Protein AF-A0A2D6MED8-F1 (afdb_monomer_lite)

pLDDT: mean 72.97, std 22.44, range [27.17, 97.0]

Structure (mmCIF, N/CA/C/O backbone):
data_AF-A0A2D6MED8-F1
#
_entry.id   AF-A0A2D6MED8-F1
#
loop_
_atom_site.group_PDB
_atom_site.id
_atom_site.type_symbol
_atom_site.label_atom_id
_atom_site.label_alt_id
_atom_site.label_comp_id
_atom_site.label_asym_id
_atom_site.label_entity_id
_atom_site.label_seq_id
_atom_site.pdbx_PDB_ins_code
_atom_site.Cartn_x
_atom_site.Cartn_y
_atom_site.Cartn_z
_atom_site.occupancy
_atom_site.B_iso_or_equiv
_atom_site.auth_seq_id
_atom_site.auth_comp_id
_atom_site.auth_asym_id
_atom_site.auth_atom_id
_atom_site.pdbx_PDB_model_num
ATOM 1 N N . MET A 1 1 ? -16.979 9.397 41.265 1.00 51.88 1 MET A N 1
ATOM 2 C CA . MET A 1 1 ? -17.093 9.249 39.796 1.00 51.88 1 MET A CA 1
ATOM 3 C C . MET A 1 1 ? -18.295 8.348 39.535 1.00 51.88 1 MET A C 1
ATOM 5 O O . MET A 1 1 ? -18.295 7.241 40.055 1.00 51.88 1 MET A O 1
ATOM 9 N N . ASN A 1 2 ? -19.362 8.832 38.886 1.00 47.00 2 ASN A N 1
ATOM 10 C CA . ASN A 1 2 ? -20.625 8.080 38.805 1.00 47.00 2 ASN A CA 1
ATOM 11 C C . ASN A 1 2 ? -20.612 7.060 37.657 1.00 47.00 2 ASN A C 1
ATOM 13 O O . ASN A 1 2 ? -20.626 7.419 36.485 1.00 47.00 2 ASN A O 1
ATOM 17 N N . ILE A 1 3 ? -20.641 5.780 38.028 1.00 54.88 3 ILE A N 1
ATOM 18 C CA . ILE A 1 3 ? -20.461 4.614 37.149 1.00 54.88 3 ILE A CA 1
ATOM 19 C C . ILE A 1 3 ? -21.665 4.317 36.230 1.00 54.88 3 ILE A C 1
ATOM 21 O O . ILE A 1 3 ? -21.571 3.477 35.342 1.00 54.88 3 ILE A O 1
ATOM 25 N N . ASN A 1 4 ? -22.760 5.078 36.313 1.00 51.88 4 ASN A N 1
ATOM 26 C CA . ASN A 1 4 ? -23.909 4.942 35.400 1.00 51.88 4 ASN A CA 1
ATOM 27 C C . ASN A 1 4 ? -23.612 5.371 33.939 1.00 51.88 4 ASN A C 1
ATOM 29 O O . ASN A 1 4 ? -24.492 5.318 33.085 1.00 51.88 4 ASN A O 1
ATOM 33 N N . GLN A 1 5 ? -22.364 5.743 33.632 1.00 59.97 5 GLN A N 1
ATOM 34 C CA . GLN A 1 5 ? -21.835 5.902 32.270 1.00 59.97 5 GLN A CA 1
ATOM 35 C C . GLN A 1 5 ? -21.451 4.562 31.590 1.00 59.97 5 GLN A C 1
ATOM 37 O O . GLN A 1 5 ? -21.102 4.562 30.414 1.00 59.97 5 GLN A O 1
ATOM 42 N N . THR A 1 6 ? -21.504 3.425 32.298 1.00 70.31 6 THR A N 1
ATOM 43 C CA . THR A 1 6 ? -20.790 2.174 31.937 1.00 70.31 6 THR A CA 1
ATOM 44 C C . THR A 1 6 ? -21.265 1.389 30.714 1.00 70.31 6 THR A C 1
ATOM 46 O O . THR A 1 6 ? -20.457 0.648 30.163 1.00 70.31 6 THR A O 1
ATOM 49 N N . LEU A 1 7 ? -22.524 1.503 30.278 1.00 75.12 7 LEU A N 1
ATOM 50 C CA . LEU A 1 7 ? -23.004 0.764 29.095 1.00 75.12 7 LEU A CA 1
ATOM 51 C C . LEU A 1 7 ? -23.925 1.599 28.207 1.00 75.12 7 LEU A C 1
ATOM 53 O O . LEU A 1 7 ? -23.628 1.782 27.033 1.00 75.12 7 LEU A O 1
ATOM 57 N N . ASN A 1 8 ? -24.987 2.185 28.767 1.00 79.75 8 ASN A N 1
ATOM 58 C CA . ASN A 1 8 ? -25.934 3.002 27.994 1.00 79.75 8 ASN A CA 1
ATOM 59 C C . ASN A 1 8 ? -25.289 4.274 27.409 1.00 79.75 8 ASN A C 1
ATOM 61 O O . ASN A 1 8 ? -25.695 4.740 26.348 1.00 79.75 8 ASN A O 1
ATOM 65 N N . GLY A 1 9 ? -24.261 4.821 28.070 1.00 83.81 9 GLY A N 1
ATOM 66 C CA . GLY A 1 9 ? -23.461 5.924 27.527 1.00 83.81 9 GLY A CA 1
ATOM 67 C C . GLY A 1 9 ? -22.591 5.489 26.343 1.00 83.81 9 GLY A C 1
ATOM 68 O O . GLY A 1 9 ? -22.511 6.200 25.346 1.00 83.81 9 GLY A O 1
ATOM 69 N N . PHE A 1 10 ? -22.000 4.294 26.420 1.00 83.75 10 PHE A N 1
ATOM 70 C CA . PHE A 1 10 ? -21.201 3.702 25.346 1.00 83.75 10 PHE A CA 1
ATOM 71 C C . PHE A 1 10 ? -22.059 3.338 24.125 1.00 83.75 10 PHE A C 1
ATOM 73 O O . PHE A 1 10 ? -21.741 3.747 23.010 1.00 83.75 10 PHE A O 1
ATOM 80 N N . THR A 1 11 ? -23.184 2.641 24.320 1.00 85.62 11 THR A N 1
ATOM 81 C CA . THR A 1 11 ? -24.110 2.302 23.226 1.00 85.62 11 THR A CA 1
ATOM 82 C C . THR A 1 11 ? -24.762 3.548 22.627 1.00 85.62 11 THR A C 1
ATOM 84 O O . THR A 1 11 ? -24.871 3.647 21.406 1.00 85.62 11 THR A O 1
ATOM 87 N N . GLY A 1 12 ? -25.115 4.537 23.458 1.00 86.88 12 GLY A N 1
ATOM 88 C CA . GLY A 1 12 ? -25.592 5.845 23.012 1.00 86.88 12 GLY A CA 1
ATOM 89 C C . GLY A 1 12 ? -24.563 6.564 22.137 1.00 86.88 12 GLY A C 1
ATOM 90 O O . GLY A 1 12 ? -24.885 6.944 21.012 1.00 86.88 12 GLY A O 1
ATOM 91 N N . TYR A 1 13 ? -23.309 6.667 22.588 1.00 88.25 13 TYR A N 1
ATOM 92 C CA . TYR A 1 13 ? -22.226 7.246 21.790 1.00 88.25 13 TYR A CA 1
ATOM 93 C C . TYR A 1 13 ? -22.049 6.517 20.452 1.00 88.25 13 TYR A C 1
ATOM 95 O O . TYR A 1 13 ? -22.146 7.161 19.408 1.00 88.25 13 TYR A O 1
ATOM 103 N N . LEU A 1 14 ? -21.898 5.188 20.459 1.00 87.75 14 LEU A N 1
ATOM 104 C CA . LEU A 1 14 ? -21.767 4.401 19.228 1.00 87.75 14 LEU A CA 1
ATOM 105 C C . LEU A 1 14 ? -22.946 4.619 18.271 1.00 87.75 14 LEU A C 1
ATOM 107 O O . LEU A 1 14 ? -22.726 4.870 17.089 1.00 87.75 14 LEU A O 1
ATOM 111 N N . SER A 1 15 ? -24.190 4.591 18.764 1.00 83.38 15 SER A N 1
ATOM 112 C CA . SER A 1 15 ? -25.371 4.844 17.926 1.00 83.38 15 SER A CA 1
ATOM 113 C C . SER A 1 15 ? -25.377 6.250 17.315 1.00 83.38 15 SER A C 1
ATOM 115 O O . SER A 1 15 ? -25.719 6.398 16.145 1.00 83.38 15 SER A O 1
ATOM 117 N N . SER A 1 16 ? -24.917 7.268 18.054 1.00 86.12 16 SER A N 1
ATOM 118 C CA . SER A 1 16 ? -24.817 8.649 17.557 1.00 86.12 16 SER A CA 1
ATOM 119 C C . SER A 1 16 ? -23.757 8.829 16.465 1.00 86.12 16 SER A C 1
ATOM 121 O O . SER A 1 16 ? -23.879 9.733 15.645 1.00 86.12 16 SER A O 1
ATOM 123 N N . GLN A 1 17 ? -22.735 7.966 16.441 1.00 82.50 17 GLN A N 1
ATOM 124 C CA . GLN A 1 17 ? -21.678 7.955 15.424 1.00 82.50 17 GLN A CA 1
ATOM 125 C C . GLN A 1 17 ? -21.985 7.007 14.247 1.00 82.50 17 GLN A C 1
ATOM 127 O O . GLN A 1 17 ? -21.143 6.830 13.371 1.00 82.50 17 GLN A O 1
ATOM 132 N N . GLY A 1 18 ? -23.177 6.395 14.202 1.00 80.00 18 GLY A N 1
ATOM 133 C CA . GLY A 1 18 ? -23.573 5.473 13.130 1.00 80.00 18 GLY A CA 1
ATOM 134 C C . GLY A 1 18 ? -23.118 4.019 13.317 1.00 80.00 18 GLY A C 1
ATOM 135 O O . GLY A 1 18 ? -23.225 3.227 12.384 1.00 80.00 18 GLY A O 1
ATOM 136 N N . GLY A 1 19 ? -22.652 3.644 14.512 1.00 85.50 19 GLY A N 1
ATOM 137 C CA . GLY A 1 19 ? -22.245 2.282 14.864 1.00 85.50 19 GLY A CA 1
ATOM 138 C C . GLY A 1 19 ? -20.730 2.054 14.841 1.00 85.50 19 GLY A C 1
ATOM 139 O O . GLY A 1 19 ? -19.938 2.987 14.944 1.00 85.50 19 GLY A O 1
ATOM 140 N N . VAL A 1 20 ? -20.324 0.784 14.755 1.00 85.00 20 VAL A N 1
ATOM 141 C CA . VAL A 1 20 ? -18.909 0.377 14.703 1.00 85.00 20 VAL A CA 1
ATOM 142 C C . VAL A 1 20 ? -18.447 0.138 13.264 1.00 85.00 20 VAL A C 1
ATOM 144 O O . VAL A 1 20 ? -19.160 -0.456 12.449 1.00 85.00 20 VAL A O 1
ATOM 147 N N . ALA A 1 21 ? -17.227 0.572 12.947 1.00 84.50 21 ALA A N 1
ATOM 148 C CA . ALA A 1 21 ? -16.581 0.245 11.680 1.00 84.50 21 ALA A CA 1
ATOM 149 C C . ALA A 1 21 ? -16.229 -1.253 11.620 1.00 84.50 21 ALA A C 1
ATOM 151 O O . ALA A 1 21 ? -15.908 -1.867 12.636 1.00 84.50 21 ALA A O 1
ATOM 152 N N . HIS A 1 22 ? -16.284 -1.836 10.422 1.00 86.94 22 HIS A N 1
ATOM 153 C CA . HIS A 1 22 ? -16.037 -3.260 10.193 1.00 86.94 22 HIS A CA 1
ATOM 154 C C . HIS A 1 22 ? -14.782 -3.454 9.333 1.00 86.94 22 HIS A C 1
ATOM 156 O O . HIS A 1 22 ? -14.652 -2.825 8.284 1.00 86.94 22 HIS A O 1
ATOM 162 N N . LEU A 1 23 ? -13.884 -4.354 9.749 1.00 89.62 23 LEU A N 1
ATOM 163 C CA . LEU A 1 23 ? -12.586 -4.582 9.091 1.00 89.62 23 LEU A CA 1
ATOM 164 C C . LEU A 1 23 ? -12.701 -5.082 7.644 1.00 89.62 23 LEU A C 1
ATOM 166 O O . LEU A 1 23 ? -11.834 -4.797 6.832 1.00 89.62 23 LEU A O 1
ATOM 170 N N . ASN A 1 24 ? -13.767 -5.808 7.304 1.00 89.69 24 ASN A N 1
ATOM 171 C CA . ASN A 1 24 ? -13.977 -6.392 5.976 1.00 89.69 24 ASN A CA 1
ATOM 172 C C . ASN A 1 24 ? -14.582 -5.419 4.945 1.00 89.69 24 ASN A C 1
ATOM 174 O O . ASN A 1 24 ? -14.890 -5.833 3.830 1.00 89.69 24 ASN A O 1
ATOM 178 N N . ARG A 1 25 ? -14.804 -4.150 5.309 1.00 88.94 25 ARG A N 1
ATOM 179 C CA . ARG A 1 25 ? -15.402 -3.127 4.436 1.00 88.94 25 ARG A CA 1
ATOM 180 C C . ARG A 1 25 ? -14.359 -2.115 3.996 1.00 88.94 25 ARG A C 1
ATOM 182 O O . ARG A 1 25 ? -14.467 -0.926 4.286 1.00 88.94 25 ARG A O 1
ATOM 189 N N . PHE A 1 26 ? -13.351 -2.604 3.292 1.00 92.56 26 PHE A N 1
AT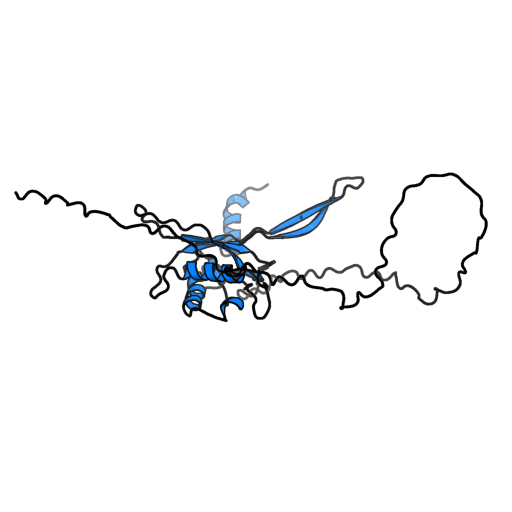OM 190 C CA . PHE A 1 26 ? -12.329 -1.782 2.664 1.00 92.56 26 PHE A CA 1
ATOM 191 C C . PHE A 1 26 ? -12.268 -2.066 1.163 1.00 92.56 26 PHE A C 1
ATOM 193 O O . PHE A 1 26 ? -12.861 -3.025 0.671 1.00 92.56 26 PHE A O 1
ATOM 200 N N . LEU A 1 27 ? -11.579 -1.194 0.438 1.00 92.44 27 LEU A N 1
ATOM 201 C CA . LEU A 1 27 ? -11.425 -1.260 -1.004 1.00 92.44 27 LEU A CA 1
ATOM 202 C C . LEU A 1 27 ? -10.103 -0.587 -1.387 1.00 92.44 27 LEU A C 1
ATOM 204 O O . LEU A 1 27 ? -9.852 0.557 -1.001 1.00 92.44 27 LEU A O 1
ATOM 208 N N . VAL A 1 28 ? -9.257 -1.323 -2.111 1.00 94.06 28 VAL A N 1
ATOM 209 C CA . VAL A 1 28 ? -7.963 -0.853 -2.626 1.00 94.06 28 VAL A CA 1
ATOM 210 C C . VAL A 1 28 ? -8.117 -0.541 -4.110 1.00 94.06 28 VAL A C 1
ATOM 212 O O . VAL A 1 28 ? -8.544 -1.391 -4.890 1.00 94.06 28 VAL A O 1
ATOM 215 N N . GLU A 1 29 ? -7.766 0.680 -4.497 1.00 93.62 29 GLU A N 1
ATOM 216 C CA . GLU A 1 29 ? -7.846 1.181 -5.867 1.00 93.62 29 GLU A CA 1
ATOM 217 C C . GLU A 1 29 ? -6.494 1.727 -6.319 1.00 93.62 29 GLU A C 1
ATOM 219 O O . GLU A 1 29 ? -5.889 2.573 -5.659 1.00 93.62 29 GLU A O 1
ATOM 224 N N . ILE A 1 30 ? -6.076 1.304 -7.508 1.00 93.56 30 ILE A N 1
ATOM 225 C CA . ILE A 1 30 ? -5.064 1.993 -8.305 1.00 93.56 30 ILE A CA 1
ATOM 226 C C . ILE A 1 30 ? -5.838 2.677 -9.452 1.00 93.56 30 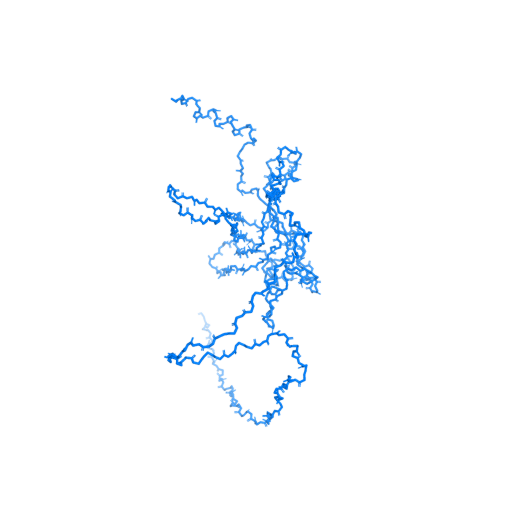ILE A C 1
ATOM 228 O O . ILE A 1 30 ? -6.615 2.009 -10.131 1.00 93.56 30 ILE A O 1
ATOM 232 N N . PRO A 1 31 ? -5.719 3.995 -9.675 1.00 87.88 31 PRO A N 1
ATOM 233 C CA . PRO A 1 31 ? -6.554 4.714 -10.638 1.00 87.88 31 PRO A CA 1
ATOM 234 C C . PRO A 1 31 ? -6.057 4.593 -12.087 1.00 87.88 31 PRO A C 1
ATOM 236 O O . PRO A 1 31 ? -6.848 4.751 -13.017 1.00 87.88 31 PRO A O 1
ATOM 239 N N . ALA A 1 32 ? -4.764 4.327 -12.296 1.00 87.50 32 ALA A N 1
ATOM 240 C CA . ALA A 1 32 ? -4.121 4.283 -13.608 1.00 87.50 32 ALA A CA 1
ATOM 241 C C . ALA A 1 32 ? -2.952 3.284 -13.638 1.00 87.50 32 ALA A C 1
ATOM 243 O O . ALA A 1 32 ? -2.442 2.881 -12.598 1.00 87.50 32 ALA A O 1
ATOM 244 N N . LEU A 1 33 ? -2.519 2.895 -14.839 1.00 89.75 33 LEU A N 1
ATOM 245 C CA . LEU A 1 33 ? -1.239 2.202 -15.018 1.00 89.75 33 LEU A CA 1
ATOM 246 C C . LEU A 1 33 ? -0.079 3.196 -14.811 1.00 89.75 33 LEU A C 1
ATOM 248 O O . LEU A 1 33 ? -0.248 4.363 -15.171 1.00 89.75 33 LEU A O 1
ATOM 252 N N . PRO A 1 34 ? 1.089 2.753 -14.311 1.00 89.75 34 PRO A N 1
ATOM 253 C CA . PRO A 1 34 ? 2.313 3.554 -14.321 1.00 89.75 34 PRO A CA 1
ATOM 254 C C . PRO A 1 34 ? 2.669 4.007 -15.737 1.00 89.75 34 PRO A C 1
ATOM 256 O O . PRO A 1 34 ? 2.553 3.216 -16.678 1.00 89.75 34 PRO A O 1
ATOM 259 N N . ASN A 1 35 ? 3.136 5.249 -15.896 1.00 88.81 35 ASN A N 1
ATOM 260 C CA . ASN A 1 35 ? 3.496 5.791 -17.210 1.00 88.81 35 ASN A CA 1
ATOM 261 C C . ASN A 1 35 ? 4.619 4.966 -17.858 1.00 88.81 35 ASN A C 1
ATOM 263 O O . ASN A 1 35 ? 4.552 4.643 -19.045 1.00 88.81 35 ASN A O 1
ATOM 267 N N . SER A 1 36 ? 5.578 4.513 -17.046 1.00 85.38 36 SER A N 1
ATOM 268 C CA . SER A 1 36 ? 6.629 3.567 -17.429 1.00 85.38 36 SER A CA 1
ATOM 269 C C . SER A 1 36 ? 6.107 2.291 -18.121 1.00 85.38 36 SER A C 1
ATOM 271 O O . SER A 1 36 ? 6.733 1.794 -19.059 1.00 85.38 36 SER A O 1
ATOM 273 N N . MET A 1 37 ? 4.937 1.781 -17.715 1.00 88.31 37 MET A N 1
ATOM 274 C CA . MET A 1 37 ? 4.300 0.580 -18.276 1.00 88.31 37 MET A CA 1
ATOM 275 C C . MET A 1 37 ? 3.437 0.867 -19.518 1.00 88.31 37 MET A C 1
ATOM 277 O O . MET A 1 37 ? 3.050 -0.063 -20.227 1.00 88.31 37 MET A O 1
ATOM 281 N N . LEU A 1 38 ? 3.135 2.134 -19.833 1.00 85.31 38 LEU A N 1
ATOM 282 C CA . LEU A 1 38 ? 2.283 2.497 -20.978 1.00 85.31 38 LEU A CA 1
ATOM 283 C C . LEU A 1 38 ? 2.950 2.276 -22.344 1.00 85.31 38 LEU A C 1
ATOM 285 O O . LEU A 1 38 ? 2.248 2.281 -23.355 1.00 85.31 38 LEU A O 1
ATOM 289 N N . LYS A 1 39 ? 4.273 2.070 -22.392 1.00 75.94 39 LYS A N 1
ATOM 290 C CA . LYS A 1 39 ? 5.021 1.842 -23.643 1.00 75.94 39 LYS A CA 1
ATOM 291 C C . LYS A 1 39 ? 4.769 0.465 -24.259 1.00 75.94 39 LYS A C 1
ATOM 293 O O . LYS A 1 39 ? 4.678 0.367 -25.476 1.00 75.94 39 LYS A O 1
ATOM 298 N N . ASN A 1 40 ? 4.620 -0.568 -23.428 1.00 70.25 40 ASN A N 1
ATOM 299 C CA . ASN A 1 40 ? 4.283 -1.938 -23.834 1.00 70.25 40 ASN A CA 1
ATOM 300 C C . ASN A 1 40 ? 3.177 -2.500 -22.915 1.00 70.25 40 ASN A C 1
ATOM 302 O O . ASN A 1 40 ? 3.441 -3.393 -22.111 1.00 70.25 40 ASN A O 1
ATOM 306 N N . PRO A 1 41 ? 1.945 -1.964 -22.969 1.00 73.69 41 PRO A N 1
ATOM 307 C CA . PRO A 1 41 ? 0.920 -2.305 -21.996 1.00 73.69 41 PRO A CA 1
ATOM 308 C C . PRO A 1 41 ? 0.248 -3.633 -22.361 1.00 73.69 41 PRO A C 1
ATOM 310 O O . PRO A 1 41 ? -0.459 -3.704 -23.370 1.00 73.69 41 PRO A O 1
ATOM 313 N N . ASP A 1 42 ? 0.376 -4.662 -21.516 1.00 79.69 42 ASP A N 1
ATOM 314 C CA . ASP A 1 42 ? -0.502 -5.835 -21.612 1.00 79.69 42 ASP A CA 1
ATOM 315 C C . ASP A 1 42 ? -1.963 -5.369 -21.407 1.00 79.69 42 ASP A C 1
ATOM 317 O O . ASP A 1 42 ? -2.286 -4.761 -20.373 1.00 79.69 42 ASP A O 1
ATOM 321 N N . PRO A 1 43 ? -2.886 -5.626 -22.359 1.00 79.81 43 PRO A N 1
ATOM 322 C CA . PRO A 1 43 ? -4.300 -5.278 -22.214 1.00 79.81 43 PRO A CA 1
ATOM 323 C C . PRO A 1 43 ? -4.946 -5.826 -20.929 1.00 79.81 43 PRO A C 1
ATOM 325 O O . PRO A 1 43 ? -5.911 -5.244 -20.424 1.00 79.81 43 PRO A O 1
ATOM 328 N N . SER A 1 44 ? -4.407 -6.919 -20.387 1.00 81.62 44 SER A N 1
ATOM 329 C CA . SER A 1 44 ? -4.853 -7.603 -19.173 1.00 81.62 44 SER A CA 1
ATOM 330 C C . SER A 1 44 ? -4.668 -6.758 -17.913 1.00 81.62 44 SER A C 1
ATOM 332 O O . SER A 1 44 ? -5.512 -6.825 -17.018 1.00 81.62 44 SER A O 1
ATOM 334 N N . TYR A 1 45 ? -3.649 -5.893 -17.843 1.00 86.81 45 TYR A N 1
ATOM 335 C CA . TYR A 1 45 ? -3.356 -5.107 -16.634 1.00 86.81 45 TYR A CA 1
ATOM 336 C C . TYR A 1 45 ? -4.446 -4.076 -16.303 1.00 86.81 45 TYR A C 1
ATOM 338 O O . TYR A 1 45 ? -4.706 -3.789 -15.135 1.00 86.81 45 TYR A O 1
ATOM 346 N N . LYS A 1 46 ? -5.208 -3.612 -17.304 1.00 86.69 46 LYS A N 1
ATOM 347 C CA . LYS A 1 46 ? -6.415 -2.793 -17.073 1.00 86.69 46 LYS A CA 1
ATOM 348 C C . LYS A 1 46 ? -7.522 -3.563 -16.344 1.00 86.69 46 LYS A C 1
ATOM 350 O O . LYS A 1 46 ? -8.324 -2.953 -15.639 1.00 86.69 46 LYS A O 1
ATOM 355 N N . ASN A 1 47 ? -7.579 -4.885 -16.510 1.00 87.81 47 ASN A N 1
ATOM 356 C CA . ASN A 1 47 ? -8.520 -5.746 -15.795 1.00 87.81 47 ASN A CA 1
ATOM 357 C C . ASN A 1 47 ? -8.000 -6.096 -14.398 1.00 87.81 47 ASN A C 1
ATOM 359 O O . ASN A 1 47 ? -8.801 -6.106 -13.472 1.00 87.81 47 ASN A O 1
ATOM 363 N N . VAL A 1 48 ? -6.685 -6.291 -14.229 1.00 89.19 48 VAL A N 1
ATOM 364 C CA . VAL A 1 48 ? -6.039 -6.469 -12.912 1.00 89.19 48 VAL A CA 1
ATOM 365 C C . VAL A 1 48 ? -6.323 -5.275 -12.005 1.00 89.19 48 VAL A C 1
ATOM 367 O O . VAL A 1 48 ? -6.870 -5.447 -10.922 1.00 89.19 48 VAL A O 1
ATOM 370 N N . ILE A 1 49 ? -6.058 -4.053 -12.478 1.00 91.31 49 ILE A N 1
ATOM 371 C CA . ILE A 1 49 ? -6.295 -2.824 -11.707 1.00 91.31 49 ILE A CA 1
ATOM 372 C C . ILE A 1 49 ? -7.766 -2.686 -11.280 1.00 91.31 49 ILE A C 1
ATOM 374 O O . ILE A 1 49 ? -8.056 -2.389 -10.124 1.00 91.31 49 ILE A O 1
ATOM 378 N N . ARG A 1 50 ? -8.715 -2.960 -12.186 1.00 89.50 50 ARG A N 1
ATOM 379 C CA . ARG A 1 50 ? -10.158 -2.952 -11.870 1.00 89.50 50 ARG A CA 1
ATOM 380 C C . ARG A 1 50 ? -10.594 -4.131 -10.998 1.00 89.50 50 ARG A C 1
ATOM 382 O O . ARG A 1 50 ? -11.626 -4.039 -10.339 1.00 89.50 50 ARG A O 1
ATOM 389 N N . GLY A 1 51 ? -9.856 -5.235 -11.035 1.00 90.44 51 GLY A N 1
ATOM 390 C CA . GLY A 1 51 ? -10.073 -6.430 -10.227 1.00 90.44 51 GLY A CA 1
ATOM 391 C C . GLY A 1 51 ? -9.507 -6.311 -8.813 1.00 90.44 51 GLY A C 1
ATOM 392 O O . GLY A 1 51 ? -10.010 -6.988 -7.922 1.00 90.44 51 GLY A O 1
ATOM 393 N N . LEU A 1 52 ? -8.535 -5.419 -8.586 1.00 90.75 52 LEU A N 1
ATOM 394 C CA . LEU A 1 52 ? -7.828 -5.268 -7.310 1.00 90.75 52 LEU A CA 1
ATOM 395 C C . LEU A 1 52 ? -8.764 -4.987 -6.127 1.00 90.75 52 LEU A C 1
ATOM 397 O O . LEU A 1 52 ? -8.571 -5.541 -5.049 1.00 90.75 52 LEU A O 1
ATOM 401 N N . GLN A 1 53 ? -9.841 -4.230 -6.353 1.00 90.69 53 GLN A N 1
ATOM 402 C CA . GLN A 1 53 ? -10.898 -3.985 -5.361 1.00 90.69 53 GLN A CA 1
ATOM 403 C C . GLN A 1 53 ? -11.609 -5.263 -4.862 1.00 90.69 53 GLN A C 1
ATOM 405 O O . GLN A 1 53 ? -12.292 -5.218 -3.843 1.00 90.69 53 GLN A O 1
ATOM 410 N N . PHE A 1 54 ? -11.479 -6.383 -5.584 1.00 91.12 54 PHE A N 1
ATOM 411 C CA . PHE A 1 54 ? -12.037 -7.695 -5.241 1.00 91.12 54 PHE A CA 1
ATOM 412 C C . PHE A 1 54 ? -10.962 -8.733 -4.884 1.00 91.12 54 PHE A C 1
ATOM 414 O O . PHE A 1 54 ? -11.259 -9.675 -4.152 1.00 91.12 54 PHE A O 1
ATOM 421 N N . THR A 1 55 ? -9.736 -8.604 -5.410 1.00 93.25 55 THR A N 1
ATOM 422 C CA . THR A 1 55 ? -8.633 -9.538 -5.123 1.00 93.25 55 THR A CA 1
ATOM 423 C C . THR A 1 55 ? -7.794 -9.132 -3.912 1.00 93.25 55 THR A C 1
ATOM 425 O O . THR A 1 55 ? -7.145 -9.996 -3.328 1.00 93.25 55 THR A O 1
ATOM 428 N N . ALA A 1 56 ? -7.819 -7.870 -3.474 1.00 94.00 56 ALA A N 1
ATOM 429 C CA . ALA A 1 56 ? -7.204 -7.455 -2.214 1.00 94.00 56 ALA A CA 1
ATOM 430 C C . ALA A 1 56 ? -7.928 -8.111 -1.019 1.00 94.00 56 ALA A C 1
ATOM 432 O O . ALA A 1 56 ? -9.081 -7.801 -0.723 1.00 94.00 56 ALA A O 1
ATOM 433 N N . ARG A 1 57 ? -7.243 -9.028 -0.326 1.00 94.62 57 ARG A N 1
ATOM 434 C CA . ARG A 1 57 ? -7.766 -9.793 0.822 1.00 94.62 57 ARG A CA 1
ATOM 435 C C . ARG A 1 57 ? -7.610 -9.044 2.143 1.00 94.62 57 ARG A C 1
ATOM 437 O O . ARG A 1 57 ? -8.486 -9.123 3.001 1.00 94.62 57 ARG A O 1
ATOM 444 N N . SER A 1 58 ? -6.503 -8.327 2.295 1.00 94.81 58 SER A N 1
ATOM 445 C CA . SER A 1 58 ? -6.175 -7.518 3.470 1.00 94.81 58 SER A CA 1
ATOM 446 C C . SER A 1 58 ? -5.260 -6.371 3.063 1.00 94.81 58 SER A C 1
ATOM 448 O O . SER A 1 58 ? -4.443 -6.521 2.158 1.00 94.81 58 SER A O 1
ATOM 450 N N . ALA A 1 59 ? -5.395 -5.228 3.729 1.00 94.88 59 ALA A N 1
ATOM 451 C CA . ALA A 1 59 ? -4.516 -4.077 3.568 1.00 94.88 59 ALA A CA 1
ATOM 452 C C . ALA A 1 59 ? -4.288 -3.434 4.938 1.00 94.88 59 ALA A C 1
ATOM 454 O O . ALA A 1 59 ? -5.248 -3.207 5.679 1.00 94.88 59 ALA A O 1
ATOM 455 N N . ASN A 1 60 ? -3.034 -3.138 5.267 1.00 93.00 60 ASN A N 1
ATOM 456 C CA . ASN A 1 60 ? -2.663 -2.507 6.528 1.00 93.00 60 ASN A CA 1
ATOM 457 C C . ASN A 1 60 ? -2.483 -1.005 6.303 1.00 93.00 60 ASN A C 1
ATOM 459 O O . ASN A 1 60 ? -1.624 -0.602 5.525 1.00 93.00 60 ASN A O 1
ATOM 463 N N . LEU A 1 61 ? -3.279 -0.162 6.971 1.00 91.06 61 LEU A N 1
ATOM 464 C CA . LEU A 1 61 ? -3.027 1.282 6.953 1.00 91.06 61 LEU A CA 1
ATOM 465 C C . LEU A 1 61 ? -1.693 1.540 7.686 1.00 91.06 61 LEU A C 1
ATOM 467 O O . LEU A 1 61 ? -1.610 1.199 8.868 1.00 91.06 61 LEU A O 1
ATOM 471 N N . PRO A 1 62 ? -0.672 2.115 7.026 1.00 93.81 62 PRO A N 1
ATOM 472 C CA . PRO A 1 62 ? 0.643 2.293 7.630 1.00 93.81 62 PRO A CA 1
ATOM 473 C C . PRO A 1 62 ? 0.611 3.295 8.781 1.00 93.81 62 PRO A C 1
ATOM 475 O O . PRO A 1 62 ? -0.192 4.238 8.785 1.00 93.81 62 PRO A O 1
ATOM 478 N N . SER A 1 63 ? 1.516 3.122 9.747 1.00 92.50 63 SER A N 1
ATOM 479 C CA . SER A 1 63 ? 1.667 4.104 10.813 1.00 92.50 63 SER A CA 1
ATOM 480 C C . SER A 1 63 ? 2.255 5.416 10.278 1.00 92.50 63 SER A C 1
ATOM 482 O O . SER A 1 63 ? 2.937 5.476 9.248 1.00 92.50 63 SER A O 1
ATOM 484 N N . LYS A 1 64 ? 1.944 6.499 10.991 1.00 91.31 64 LYS A N 1
ATOM 485 C CA . LYS A 1 64 ? 2.584 7.800 10.829 1.00 91.31 64 LYS A CA 1
ATOM 486 C C . LYS A 1 64 ? 3.118 8.220 12.188 1.00 91.31 64 LYS A C 1
ATOM 488 O O . LYS A 1 64 ? 2.339 8.394 13.127 1.00 91.31 64 LYS A O 1
ATOM 493 N N . THR A 1 65 ? 4.426 8.417 12.279 1.00 94.12 65 THR A N 1
ATOM 494 C CA . THR A 1 65 ? 5.097 8.885 13.495 1.00 94.12 65 THR A CA 1
ATOM 495 C C . THR A 1 65 ? 5.764 10.235 13.252 1.00 94.12 65 THR A C 1
ATOM 497 O O . THR A 1 65 ? 5.923 10.671 12.112 1.00 94.12 65 THR A O 1
ATOM 500 N N . ILE A 1 66 ? 6.103 10.935 14.335 1.00 94.56 66 ILE A N 1
ATOM 501 C CA . ILE A 1 66 ? 6.803 12.219 14.277 1.00 94.56 66 ILE A CA 1
ATOM 502 C C . ILE A 1 66 ? 8.092 12.078 15.073 1.00 94.56 66 ILE A C 1
ATOM 504 O O . ILE A 1 66 ? 8.060 11.824 16.279 1.00 94.56 66 ILE A O 1
ATOM 508 N N . SER A 1 67 ? 9.222 12.261 14.402 1.00 94.25 67 SER A N 1
ATOM 509 C CA . SER A 1 67 ? 10.537 12.269 15.029 1.00 94.25 67 SER A CA 1
ATOM 510 C C . SER A 1 67 ? 10.716 13.540 15.855 1.00 94.25 67 SER A C 1
ATOM 512 O O . SER A 1 67 ? 10.498 14.655 15.369 1.00 94.25 67 SER A O 1
ATOM 514 N N . THR A 1 68 ? 11.132 13.374 17.111 1.00 95.44 68 THR A N 1
ATOM 515 C CA . THR A 1 68 ? 11.376 14.472 18.055 1.00 95.44 68 THR A CA 1
ATOM 516 C C . THR A 1 68 ? 12.851 14.589 18.406 1.00 95.44 68 THR A C 1
ATOM 518 O O . THR A 1 68 ? 13.502 13.575 18.644 1.00 95.44 68 THR A O 1
ATOM 521 N N . SER A 1 69 ? 13.352 15.818 18.503 1.00 93.75 69 SER A N 1
ATOM 522 C CA . SER A 1 69 ? 14.660 16.140 19.072 1.00 93.75 69 SER A CA 1
ATOM 523 C C . SER A 1 69 ? 14.493 16.646 20.505 1.00 93.75 69 SER A C 1
ATOM 525 O O . SER A 1 69 ? 13.563 17.403 20.792 1.00 93.75 69 SER A O 1
ATOM 527 N N . GLU A 1 70 ? 15.376 16.227 21.403 1.00 92.38 70 GLU A N 1
ATOM 528 C CA . GLU A 1 70 ? 15.416 16.666 22.800 1.00 92.38 70 GLU A CA 1
ATOM 529 C C . GLU A 1 70 ? 16.352 17.870 22.944 1.00 92.38 70 GLU A C 1
ATOM 531 O O . GLU A 1 70 ? 17.491 17.854 22.476 1.00 92.38 70 GLU A O 1
ATOM 536 N N . VAL A 1 71 ? 15.867 18.938 23.582 1.00 89.81 71 VAL A N 1
ATOM 537 C CA . VAL A 1 71 ? 16.660 20.142 23.859 1.00 89.81 71 VAL A CA 1
ATOM 538 C C . VAL A 1 71 ? 16.754 20.334 25.368 1.00 89.81 71 VAL A C 1
ATOM 540 O O . VAL A 1 71 ? 15.801 20.748 26.033 1.00 89.81 71 VAL A O 1
ATOM 543 N N . GLY A 1 72 ? 17.939 20.044 25.903 1.00 84.25 72 GLY A N 1
ATOM 544 C CA . GLY A 1 72 ? 18.290 20.299 27.294 1.00 84.25 72 GLY A CA 1
ATOM 545 C C . GLY A 1 72 ? 18.595 21.778 27.535 1.00 84.25 72 GLY A C 1
ATOM 546 O O . GLY A 1 72 ? 19.679 22.258 27.208 1.00 84.25 72 GLY A O 1
ATOM 547 N N . ALA A 1 73 ? 17.651 22.489 28.147 1.00 80.75 73 ALA A N 1
ATOM 548 C CA . ALA A 1 73 ? 17.882 23.780 28.792 1.00 80.75 73 ALA A CA 1
ATOM 549 C C . ALA A 1 73 ? 17.886 23.609 30.324 1.00 80.75 73 ALA A C 1
ATOM 551 O O . ALA A 1 73 ? 17.623 22.523 30.839 1.00 80.75 73 ALA A O 1
ATOM 552 N N . ALA A 1 74 ? 18.158 24.677 31.077 1.00 84.19 74 ALA A N 1
ATOM 553 C CA . ALA A 1 74 ? 18.024 24.648 32.534 1.00 84.19 74 ALA A CA 1
ATOM 554 C C . ALA A 1 74 ? 16.543 24.478 32.939 1.00 84.19 74 ALA A C 1
ATOM 556 O O . ALA A 1 74 ? 15.778 25.442 32.939 1.00 84.19 74 ALA A O 1
ATOM 557 N N . GLY A 1 75 ? 16.142 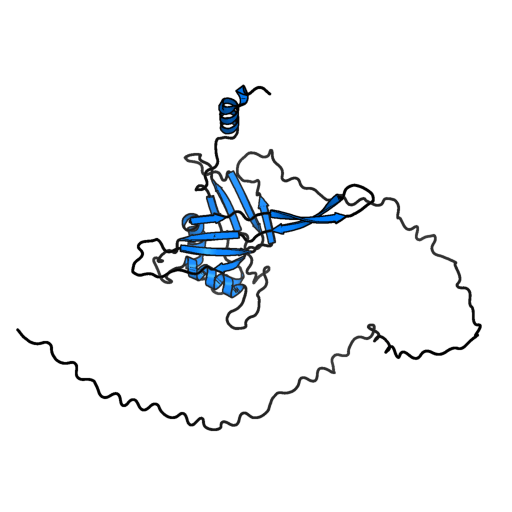23.249 33.269 1.00 84.62 75 GLY A N 1
ATOM 558 C CA . GLY A 1 75 ? 14.766 22.885 33.609 1.00 84.62 75 GLY A CA 1
ATOM 559 C C . GLY A 1 75 ? 14.419 21.464 33.147 1.00 84.62 75 GLY A C 1
ATOM 560 O O . GLY A 1 75 ? 15.323 20.681 32.856 1.00 84.62 75 GLY A O 1
ATOM 561 N N . PRO A 1 76 ? 13.123 21.111 33.085 1.00 87.88 76 PRO A N 1
ATOM 562 C CA . PRO A 1 76 ? 12.670 19.875 32.455 1.00 87.88 76 PRO A CA 1
ATOM 563 C C . PRO A 1 76 ? 12.996 19.858 30.957 1.00 87.88 76 PRO A C 1
ATOM 565 O O . PRO A 1 76 ? 12.846 20.867 30.268 1.00 87.88 76 PRO A O 1
ATOM 568 N N . GLU A 1 77 ? 13.401 18.693 30.465 1.00 90.19 77 GLU A N 1
ATOM 569 C CA . GLU A 1 77 ? 13.710 18.445 29.058 1.00 90.19 77 GLU A CA 1
ATOM 570 C C . GLU A 1 77 ? 12.488 18.662 28.153 1.00 90.19 77 GLU A C 1
ATOM 572 O O . GLU A 1 77 ? 11.376 18.229 28.468 1.00 90.19 77 GLU A O 1
ATOM 577 N N . GLN A 1 78 ? 12.690 19.342 27.019 1.00 92.31 78 GLN A N 1
ATOM 578 C CA . GLN A 1 78 ? 11.633 19.634 26.050 1.00 92.31 78 GLN A CA 1
ATOM 579 C C . GLN A 1 78 ? 11.880 18.882 24.742 1.00 92.31 78 GLN A C 1
ATOM 581 O O . GLN A 1 78 ? 12.992 18.884 24.212 1.00 92.31 78 GLN A O 1
ATOM 586 N N . LYS A 1 79 ? 10.823 18.252 24.213 1.00 93.94 79 LYS A N 1
ATOM 587 C CA . LYS A 1 79 ? 10.852 17.514 22.945 1.00 93.94 79 LYS A CA 1
ATOM 588 C C . LYS A 1 79 ? 10.230 18.351 21.833 1.00 93.94 79 LYS A C 1
ATOM 590 O O . LYS A 1 79 ? 9.063 18.727 21.926 1.00 93.94 79 LYS A O 1
ATOM 595 N N . TYR A 1 80 ? 10.991 18.598 20.773 1.00 93.00 80 TYR A N 1
ATOM 596 C CA . TYR A 1 80 ? 10.562 19.363 19.606 1.00 93.00 80 TYR A CA 1
ATOM 597 C C . TYR A 1 80 ? 10.414 18.444 18.384 1.00 93.00 80 TYR A C 1
ATOM 599 O O . TYR A 1 80 ? 11.380 17.769 18.023 1.00 93.00 80 TYR A O 1
ATOM 607 N N . PRO A 1 81 ? 9.240 18.385 17.730 1.00 94.44 81 PRO A N 1
ATOM 608 C CA . PRO A 1 81 ? 9.060 17.615 16.501 1.00 94.44 81 PRO A CA 1
ATOM 609 C C . PRO A 1 81 ? 9.823 18.257 15.334 1.00 94.44 81 PRO A C 1
ATOM 611 O O . PRO A 1 81 ? 9.843 19.482 15.220 1.00 94.44 81 PRO A O 1
ATOM 614 N N . TYR A 1 82 ? 10.423 17.444 14.456 1.00 93.62 82 TYR A N 1
ATOM 615 C CA . TYR A 1 82 ? 11.183 17.947 13.300 1.00 93.62 82 TYR A CA 1
ATOM 616 C C . TYR A 1 82 ? 10.892 17.250 11.960 1.00 93.62 82 TYR A C 1
ATOM 618 O O . TYR A 1 82 ? 11.165 17.838 10.915 1.00 93.62 82 TYR A O 1
ATOM 626 N N . MET A 1 83 ? 10.360 16.023 11.955 1.00 93.31 83 MET A N 1
ATOM 627 C CA . MET A 1 83 ? 10.111 15.259 10.725 1.00 93.31 83 MET A CA 1
ATOM 628 C C . MET A 1 83 ? 8.966 14.261 10.908 1.00 93.31 83 MET A C 1
ATOM 630 O O . MET A 1 83 ? 8.895 13.588 11.933 1.00 93.31 83 MET A O 1
ATOM 634 N N . ASP A 1 84 ? 8.109 14.141 9.894 1.00 93.31 84 ASP A N 1
ATOM 635 C CA . ASP A 1 84 ? 7.140 13.049 9.771 1.00 93.31 84 ASP A CA 1
ATOM 636 C C . ASP A 1 84 ? 7.831 11.807 9.187 1.00 93.31 84 ASP A C 1
ATOM 638 O O . ASP A 1 84 ? 8.537 11.914 8.184 1.00 93.31 84 ASP A O 1
ATOM 642 N N . VAL A 1 85 ? 7.582 10.633 9.766 1.00 93.62 85 VAL A N 1
ATOM 643 C CA . VAL A 1 85 ? 8.027 9.336 9.236 1.00 93.62 85 VAL A CA 1
ATOM 644 C C . VAL A 1 85 ? 6.800 8.500 8.877 1.00 93.62 85 VAL A C 1
ATOM 646 O O . VAL A 1 85 ? 5.857 8.380 9.665 1.00 93.62 85 VAL A O 1
ATOM 649 N N . TYR A 1 86 ? 6.824 7.939 7.671 1.00 94.44 86 TYR A N 1
ATOM 650 C CA . TYR A 1 86 ? 5.777 7.100 7.096 1.00 94.44 86 TYR A CA 1
ATOM 651 C C . TYR A 1 86 ? 6.288 5.660 6.988 1.00 94.44 86 TYR A C 1
ATOM 653 O O . TYR A 1 86 ? 7.408 5.444 6.531 1.00 94.44 86 TYR A O 1
ATOM 661 N N . GLU A 1 87 ? 5.485 4.686 7.412 1.00 95.00 87 GLU A N 1
ATOM 662 C CA . GLU A 1 87 ? 5.767 3.259 7.189 1.00 95.00 87 GLU A CA 1
ATOM 663 C C . GLU A 1 87 ? 5.240 2.795 5.824 1.00 95.00 87 GLU A C 1
ATOM 665 O O . GLU A 1 87 ? 4.285 3.367 5.297 1.00 95.00 87 GLU A O 1
ATOM 670 N N . ASP A 1 88 ? 5.819 1.737 5.256 1.00 95.88 88 ASP A N 1
ATOM 671 C CA . ASP A 1 88 ? 5.346 1.177 3.987 1.00 95.88 88 ASP A CA 1
ATOM 672 C C . ASP A 1 88 ? 3.944 0.545 4.116 1.00 95.88 88 ASP A C 1
ATOM 674 O O . ASP A 1 88 ? 3.555 -0.006 5.148 1.00 95.88 88 ASP A O 1
ATOM 678 N N . LEU A 1 89 ? 3.169 0.612 3.034 1.00 95.56 89 LEU A N 1
ATOM 679 C CA . LEU A 1 89 ? 1.826 0.040 2.937 1.00 95.56 89 LEU A CA 1
ATOM 680 C C . LEU A 1 89 ? 1.928 -1.423 2.493 1.00 95.56 89 LEU A C 1
ATOM 682 O O . LEU A 1 89 ? 2.415 -1.684 1.394 1.00 95.56 89 LEU A O 1
ATOM 686 N N . THR A 1 90 ? 1.401 -2.373 3.272 1.00 96.19 90 THR A N 1
ATOM 687 C CA . THR A 1 90 ? 1.296 -3.774 2.823 1.00 96.19 90 THR A CA 1
ATOM 688 C C . THR A 1 90 ? -0.127 -4.178 2.447 1.00 96.19 90 THR A C 1
ATOM 690 O O . THR A 1 90 ? -1.105 -3.829 3.119 1.00 96.19 90 THR A O 1
ATOM 693 N N . VAL A 1 91 ? -0.247 -4.908 1.333 1.00 96.19 91 VAL A N 1
ATOM 694 C CA . VAL A 1 91 ? -1.511 -5.424 0.791 1.00 96.19 91 VAL A CA 1
ATOM 695 C C . VAL A 1 91 ? -1.344 -6.896 0.428 1.00 96.19 91 VAL A C 1
ATOM 697 O O . VAL A 1 91 ? -0.491 -7.257 -0.379 1.00 96.19 91 VAL A O 1
ATOM 700 N N . THR A 1 92 ? -2.191 -7.757 0.985 1.00 96.12 92 THR A N 1
ATOM 701 C CA . THR A 1 92 ? -2.269 -9.178 0.624 1.00 96.12 92 THR A CA 1
ATOM 702 C C . THR A 1 92 ? -3.292 -9.368 -0.488 1.00 96.12 92 THR A C 1
ATOM 704 O O . THR A 1 92 ? -4.439 -8.931 -0.366 1.00 96.12 92 THR A O 1
ATOM 707 N N . ILE A 1 93 ? -2.903 -10.048 -1.562 1.00 95.75 93 ILE A N 1
ATOM 708 C CA . ILE A 1 93 ? -3.688 -10.188 -2.790 1.00 95.75 93 ILE A CA 1
ATOM 709 C C . ILE A 1 93 ? -3.942 -11.673 -3.070 1.00 95.75 93 ILE A C 1
ATOM 711 O O . ILE A 1 93 ? -3.045 -12.511 -2.968 1.00 95.75 93 ILE A O 1
ATOM 715 N N . LEU A 1 94 ? -5.187 -12.003 -3.418 1.00 94.69 94 LEU A N 1
ATOM 716 C CA . LEU A 1 94 ? -5.585 -13.302 -3.954 1.00 94.69 94 LEU A CA 1
ATOM 717 C C . LEU A 1 94 ? -5.046 -13.443 -5.382 1.00 94.69 94 LEU A C 1
ATOM 719 O O . LEU A 1 94 ? -5.390 -12.642 -6.252 1.00 94.69 94 LEU A O 1
ATOM 723 N N . ALA A 1 95 ? -4.252 -14.478 -5.643 1.00 92.31 95 ALA A N 1
ATOM 724 C CA . ALA A 1 95 ? -3.794 -14.774 -6.994 1.00 92.31 95 ALA A CA 1
ATOM 725 C C . ALA A 1 95 ? -4.922 -15.449 -7.790 1.00 92.31 95 ALA A C 1
ATOM 727 O O . ALA A 1 95 ? -5.434 -16.498 -7.385 1.00 92.31 95 ALA A O 1
ATOM 728 N N . THR A 1 96 ? -5.324 -14.883 -8.933 1.00 90.88 96 THR A N 1
ATOM 729 C CA . THR A 1 96 ? -6.320 -15.524 -9.801 1.00 90.88 96 THR A CA 1
ATOM 730 C C . THR A 1 96 ? -5.636 -16.348 -10.887 1.00 90.88 96 THR A C 1
ATOM 732 O O . THR A 1 96 ? -4.527 -16.063 -11.329 1.00 90.88 96 THR A O 1
ATOM 735 N N . LYS A 1 97 ? -6.298 -17.405 -11.372 1.00 87.06 97 LYS A N 1
ATOM 736 C CA . LYS A 1 97 ? -5.714 -18.278 -12.410 1.00 87.06 97 LYS A CA 1
ATOM 737 C C . LYS A 1 97 ? -5.547 -17.583 -13.775 1.00 87.06 97 LYS A C 1
ATOM 739 O O . LYS A 1 97 ? -4.833 -18.102 -14.633 1.00 87.06 97 LYS A O 1
ATOM 744 N N . GLY A 1 98 ? -6.202 -16.434 -13.977 1.00 78.50 98 GLY A N 1
ATOM 745 C CA . GLY A 1 98 ? -6.434 -15.839 -15.293 1.00 78.50 98 GLY A CA 1
ATOM 746 C C . GLY A 1 98 ? -7.407 -16.677 -16.138 1.00 78.50 98 GLY A C 1
ATOM 747 O O . GLY A 1 98 ? -7.418 -17.905 -16.073 1.00 78.50 98 GLY A O 1
ATOM 748 N N . LYS A 1 99 ? -8.264 -16.023 -16.935 1.00 72.56 99 LYS A N 1
ATOM 749 C CA . LYS A 1 99 ? -9.127 -16.723 -17.914 1.00 72.56 99 LYS A CA 1
ATOM 750 C C . LYS A 1 99 ? -8.441 -16.904 -19.273 1.00 72.56 99 LYS A C 1
ATOM 752 O O . LYS A 1 99 ? -8.701 -17.881 -19.967 1.00 72.56 99 LYS A O 1
ATOM 757 N N . ASN A 1 100 ? -7.576 -15.958 -19.622 1.00 68.75 100 ASN A N 1
ATOM 758 C CA . ASN A 1 100 ? -6.765 -15.938 -20.832 1.00 68.75 100 ASN A CA 1
ATOM 759 C C . ASN A 1 100 ? -5.288 -15.918 -20.415 1.00 68.75 100 ASN A C 1
ATOM 761 O O . ASN A 1 100 ? -4.990 -15.624 -19.259 1.00 68.75 100 ASN A O 1
ATOM 765 N N . PHE A 1 101 ? -4.377 -16.182 -21.351 1.00 57.41 101 PHE A N 1
ATOM 766 C CA . PHE A 1 101 ? -2.958 -15.895 -21.136 1.00 57.41 101 PHE A CA 1
ATOM 767 C C . PHE A 1 101 ? -2.753 -14.367 -21.000 1.00 57.41 101 PHE A C 1
ATOM 769 O O . PHE A 1 101 ? -3.376 -13.638 -21.779 1.00 57.41 101 PHE A O 1
ATOM 776 N N . PRO A 1 102 ? -1.912 -13.882 -20.066 1.00 65.44 102 PRO A N 1
ATOM 777 C CA . PRO A 1 102 ? -1.064 -14.659 -19.158 1.00 65.44 102 PRO A CA 1
ATOM 778 C C . PRO A 1 102 ? -1.776 -15.166 -17.885 1.00 65.44 102 PRO A C 1
ATOM 780 O O . PRO A 1 102 ? -2.732 -14.574 -17.384 1.00 65.44 102 PRO A O 1
ATOM 783 N N . HIS A 1 103 ? -1.284 -16.287 -17.349 1.00 81.44 103 HIS A N 1
ATOM 784 C CA . HIS A 1 103 ? -1.728 -16.845 -16.065 1.00 81.44 103 HIS A CA 1
ATOM 785 C C . HIS A 1 103 ? -1.150 -16.052 -14.885 1.00 81.44 103 HIS A C 1
ATOM 787 O O . HIS A 1 103 ? -0.051 -15.521 -14.998 1.00 81.44 103 HIS A O 1
ATOM 793 N N . LEU A 1 104 ? -1.859 -16.024 -13.747 1.00 88.56 104 LEU A N 1
ATOM 794 C CA . LEU A 1 104 ? -1.495 -15.231 -12.557 1.00 88.56 104 LEU A CA 1
ATOM 795 C C . LEU A 1 104 ? -1.313 -13.728 -12.879 1.00 88.56 104 LEU A C 1
ATOM 797 O O . LEU A 1 104 ? -0.269 -13.146 -12.570 1.00 88.56 104 LEU A O 1
ATOM 801 N N . PRO A 1 105 ? -2.311 -13.076 -13.510 1.00 91.00 105 PRO A N 1
ATOM 802 C CA . PRO A 1 105 ? -2.151 -11.729 -14.049 1.00 91.00 105 PRO A CA 1
ATOM 803 C C . PRO A 1 105 ? -1.923 -10.671 -12.960 1.00 91.00 105 PRO A C 1
ATOM 805 O O . PRO A 1 105 ? -1.258 -9.675 -13.227 1.00 91.00 105 PRO A O 1
ATOM 808 N N . GLU A 1 106 ? -2.415 -10.879 -11.729 1.00 92.38 106 GLU A N 1
ATOM 809 C CA . GLU A 1 106 ? -2.109 -9.992 -10.600 1.00 92.38 106 GLU A CA 1
ATOM 810 C C . GLU A 1 106 ? -0.618 -10.025 -10.258 1.00 92.38 106 GLU A C 1
ATOM 812 O O . GLU A 1 106 ? -0.026 -8.979 -10.020 1.00 92.38 106 GLU A O 1
ATOM 817 N N . ARG A 1 107 ? -0.000 -11.214 -10.254 1.00 92.75 107 ARG A N 1
ATOM 818 C CA . ARG A 1 107 ? 1.411 -11.395 -9.897 1.00 92.75 107 ARG A CA 1
ATOM 819 C C . ARG A 1 107 ? 2.327 -10.729 -10.923 1.00 92.75 107 ARG A C 1
ATOM 821 O O . ARG A 1 107 ? 3.171 -9.921 -10.546 1.00 92.75 107 ARG A O 1
ATOM 828 N N . LEU A 1 108 ? 2.104 -11.030 -12.203 1.00 92.06 108 LEU A N 1
ATOM 829 C CA . LEU A 1 108 ? 2.895 -10.494 -13.315 1.00 92.06 108 LEU A CA 1
ATOM 830 C C . LEU A 1 108 ? 2.794 -8.970 -13.417 1.00 92.06 108 LEU A C 1
ATOM 832 O O . LEU A 1 108 ? 3.797 -8.311 -13.661 1.00 92.06 108 LEU A O 1
ATOM 836 N N . PHE A 1 109 ? 1.617 -8.397 -13.145 1.00 93.12 109 PHE A N 1
ATOM 837 C CA . PHE A 1 109 ? 1.446 -6.945 -13.103 1.00 93.12 109 PHE A CA 1
ATOM 838 C C . PHE A 1 109 ? 2.407 -6.263 -12.111 1.00 93.12 109 PHE A C 1
ATOM 840 O O . PHE A 1 109 ? 3.019 -5.253 -12.458 1.00 93.12 109 PHE A O 1
ATOM 847 N N . PHE A 1 110 ? 2.570 -6.805 -10.898 1.00 94.62 110 PHE A N 1
ATOM 848 C CA . PHE A 1 110 ? 3.496 -6.228 -9.916 1.00 94.62 110 PHE A CA 1
ATOM 849 C C . PHE A 1 110 ? 4.964 -6.525 -10.238 1.00 94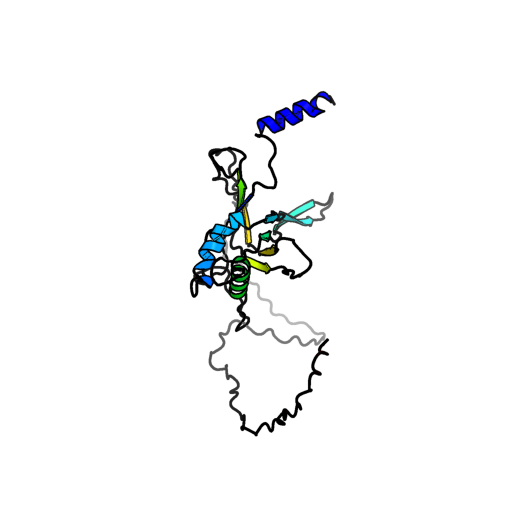.62 110 PHE A C 1
ATOM 851 O O . PHE A 1 110 ? 5.808 -5.665 -9.991 1.00 94.62 110 PHE A O 1
ATOM 858 N N . GLU A 1 111 ? 5.281 -7.693 -10.807 1.00 92.94 111 GLU A N 1
ATOM 859 C CA . GLU A 1 111 ? 6.645 -8.021 -11.251 1.00 92.94 111 GLU A CA 1
ATOM 860 C C . GLU A 1 111 ? 7.108 -7.085 -12.377 1.00 92.94 111 GLU A C 1
ATOM 862 O O . GLU A 1 111 ? 8.191 -6.500 -12.285 1.00 92.94 111 GLU A O 1
ATOM 867 N N . ASP A 1 112 ? 6.255 -6.843 -13.377 1.00 92.44 112 ASP A N 1
ATOM 868 C CA . ASP A 1 112 ? 6.521 -5.865 -14.431 1.00 92.44 112 ASP A CA 1
ATOM 869 C C . ASP A 1 112 ? 6.622 -4.444 -13.858 1.00 92.44 112 ASP A C 1
ATOM 871 O O . ASP A 1 112 ? 7.533 -3.706 -14.235 1.00 92.44 112 ASP A O 1
ATOM 875 N N . TRP A 1 113 ? 5.757 -4.053 -12.912 1.00 93.00 113 TRP A N 1
ATOM 876 C CA . TRP A 1 113 ? 5.830 -2.729 -12.279 1.00 93.00 113 TRP A CA 1
ATOM 877 C C . TRP A 1 113 ? 7.161 -2.530 -11.536 1.00 93.00 113 TRP A C 1
ATOM 879 O O . TRP A 1 113 ? 7.836 -1.529 -11.792 1.00 93.00 113 TRP A O 1
ATOM 889 N N . ILE A 1 114 ? 7.611 -3.494 -10.717 1.00 93.38 114 ILE A N 1
ATOM 890 C CA . ILE A 1 114 ? 8.947 -3.451 -10.088 1.00 93.38 114 ILE A CA 1
ATOM 891 C C . ILE A 1 114 ? 10.052 -3.357 -11.146 1.00 93.38 114 ILE A C 1
ATOM 893 O O . ILE A 1 114 ? 10.980 -2.565 -10.979 1.00 93.38 114 ILE A O 1
ATOM 897 N N . SER A 1 115 ? 9.933 -4.077 -12.267 1.00 91.69 115 SER A N 1
ATOM 898 C CA . SER A 1 115 ? 10.913 -3.993 -13.360 1.00 91.69 115 SER A CA 1
ATOM 899 C C . SER A 1 115 ? 10.999 -2.603 -14.013 1.00 91.69 115 SER A C 1
ATOM 901 O O . SER A 1 115 ? 11.992 -2.296 -14.671 1.00 91.69 115 SER A O 1
ATOM 903 N N . THR A 1 116 ? 9.998 -1.733 -13.817 1.00 90.56 116 THR A N 1
ATOM 904 C CA . THR A 1 116 ? 10.080 -0.318 -14.223 1.00 90.56 116 THR A CA 1
ATOM 905 C C . THR A 1 116 ? 10.717 0.597 -13.176 1.00 90.56 116 THR A C 1
ATOM 907 O O . THR A 1 116 ? 11.214 1.665 -13.533 1.00 90.56 116 THR A O 1
ATOM 910 N N . VAL A 1 117 ? 10.737 0.185 -11.904 1.00 92.00 117 VAL A N 1
ATOM 911 C CA . VAL A 1 117 ? 11.464 0.881 -10.830 1.00 92.00 117 VAL A CA 1
ATOM 912 C C . VAL A 1 117 ? 12.961 0.612 -10.974 1.00 92.00 117 VAL A C 1
ATOM 914 O O . VAL A 1 117 ? 13.755 1.551 -10.981 1.00 92.00 117 VAL A O 1
ATOM 917 N N . VAL A 1 118 ? 13.340 -0.659 -11.149 1.00 91.62 118 VAL A N 1
ATOM 918 C CA . VAL A 1 118 ? 14.717 -1.094 -11.420 1.00 91.62 118 VAL A CA 1
ATOM 919 C C . VAL A 1 118 ? 14.715 -2.005 -12.642 1.00 91.62 118 VAL A C 1
ATOM 921 O O . VAL A 1 118 ? 14.210 -3.125 -12.603 1.00 91.62 118 VAL A O 1
ATOM 924 N N . SER A 1 119 ? 15.298 -1.528 -13.738 1.00 87.06 119 SER A N 1
ATOM 925 C CA . SER A 1 119 ? 15.279 -2.238 -15.018 1.00 87.06 119 SER A CA 1
ATOM 926 C C . SER A 1 119 ? 16.162 -3.488 -14.993 1.00 87.06 119 SER A C 1
ATOM 928 O O . SER A 1 119 ? 17.387 -3.410 -14.880 1.00 87.06 119 SER A O 1
ATOM 930 N N . ASN A 1 120 ? 15.539 -4.654 -15.190 1.00 83.25 120 ASN A N 1
ATOM 931 C CA . ASN A 1 120 ? 16.198 -5.967 -15.180 1.00 83.25 120 ASN A CA 1
ATOM 932 C C . ASN A 1 120 ? 17.367 -6.097 -16.180 1.00 83.25 120 ASN A C 1
ATOM 934 O O . ASN A 1 120 ? 18.267 -6.905 -15.967 1.00 83.25 120 ASN A O 1
ATOM 938 N N . GLY A 1 121 ? 17.357 -5.337 -17.283 1.00 84.88 121 GLY A N 1
ATOM 939 C CA . GLY A 1 121 ? 18.348 -5.471 -18.359 1.00 84.88 121 GLY A CA 1
ATOM 940 C C . GLY A 1 121 ? 19.626 -4.646 -18.177 1.00 84.88 121 GLY A C 1
ATOM 941 O O . GLY A 1 121 ? 20.689 -5.062 -18.627 1.00 84.88 121 GLY A O 1
ATOM 942 N N . ASN A 1 122 ? 19.534 -3.474 -17.543 1.00 88.12 122 ASN A N 1
ATOM 943 C CA . ASN A 1 122 ? 20.656 -2.535 -17.382 1.00 88.12 122 ASN A CA 1
ATOM 944 C C . ASN A 1 122 ? 20.887 -2.089 -15.927 1.00 88.12 122 ASN A C 1
ATOM 946 O O . ASN A 1 122 ? 21.793 -1.297 -15.683 1.00 88.12 122 ASN A O 1
ATOM 950 N N . MET A 1 123 ? 20.080 -2.585 -14.980 1.00 89.75 123 MET A N 1
ATOM 951 C CA . MET A 1 123 ? 20.114 -2.261 -13.547 1.00 89.75 123 MET A CA 1
ATOM 952 C C . MET A 1 123 ? 19.994 -0.759 -13.237 1.00 89.75 123 MET A C 1
ATOM 954 O O . MET A 1 123 ? 20.352 -0.316 -12.146 1.00 89.75 123 MET A O 1
ATOM 958 N N . LEU A 1 124 ? 19.478 0.037 -14.182 1.00 90.12 124 LEU A N 1
ATOM 959 C CA . LEU A 1 124 ? 19.216 1.454 -13.961 1.00 90.12 124 LEU A CA 1
ATOM 960 C C . LEU A 1 124 ? 17.888 1.640 -13.226 1.00 90.12 124 LEU A C 1
ATOM 962 O O . LEU A 1 124 ? 16.908 0.939 -13.489 1.00 90.12 124 LEU A O 1
ATOM 966 N N . ILE A 1 125 ? 17.876 2.616 -12.322 1.00 92.19 125 ILE A N 1
ATOM 967 C CA . ILE A 1 125 ? 16.692 3.029 -11.572 1.00 92.19 125 ILE A CA 1
ATOM 968 C C . ILE A 1 125 ? 15.912 4.033 -12.429 1.00 92.19 125 ILE A C 1
ATOM 970 O O . ILE A 1 125 ? 16.503 4.956 -12.996 1.00 92.19 125 ILE A O 1
ATOM 974 N N . GLY A 1 126 ? 14.600 3.836 -12.550 1.00 86.94 126 GLY A N 1
ATOM 975 C CA . GLY A 1 126 ? 13.706 4.758 -13.251 1.00 86.94 126 GLY A CA 1
ATOM 976 C C . GLY A 1 126 ? 13.496 6.075 -12.494 1.00 86.94 126 GLY A C 1
ATOM 977 O O . GLY A 1 126 ? 13.934 6.244 -11.356 1.00 86.94 126 GLY A O 1
ATOM 978 N N . PHE A 1 127 ? 12.764 7.008 -13.100 1.00 91.31 127 PHE A N 1
ATOM 979 C CA . PHE A 1 127 ? 12.260 8.183 -12.384 1.00 91.31 127 PHE A CA 1
ATOM 980 C C . PHE A 1 127 ? 10.884 7.874 -11.780 1.00 91.31 127 PHE A C 1
ATOM 982 O O . PHE A 1 127 ? 10.063 7.198 -12.399 1.00 91.31 127 PHE A O 1
ATOM 989 N N . SER A 1 128 ? 10.616 8.371 -10.571 1.00 89.50 128 SER A N 1
ATOM 990 C CA . SER A 1 128 ? 9.324 8.172 -9.898 1.00 89.50 128 SER A CA 1
ATOM 991 C C . SER A 1 128 ? 8.190 9.010 -10.498 1.00 89.50 128 SER A C 1
ATOM 993 O O . SER A 1 128 ? 7.024 8.684 -10.296 1.00 89.50 128 SER A O 1
ATOM 995 N N . ASP A 1 129 ? 8.519 10.064 -11.247 1.00 88.62 129 ASP A N 1
ATOM 996 C CA . ASP A 1 129 ? 7.593 11.071 -11.774 1.00 88.62 129 ASP A CA 1
ATOM 997 C C . ASP A 1 129 ? 7.974 11.454 -13.222 1.00 88.62 129 ASP A C 1
ATOM 999 O O . ASP A 1 129 ? 9.090 11.180 -13.672 1.00 88.62 129 ASP A O 1
ATOM 1003 N N . GLY A 1 130 ? 7.055 12.099 -13.946 1.00 86.25 130 GLY A N 1
ATOM 1004 C CA . GLY A 1 130 ? 7.211 12.511 -15.347 1.00 86.25 130 GLY A CA 1
ATOM 1005 C C . GLY A 1 130 ? 6.645 11.531 -16.387 1.00 86.25 130 GLY A C 1
ATOM 1006 O O . GLY A 1 130 ? 5.897 10.601 -16.068 1.00 86.25 130 GLY A O 1
ATOM 1007 N N . ASP A 1 131 ? 7.004 11.752 -17.656 1.00 83.81 131 ASP A N 1
ATOM 1008 C CA . ASP A 1 131 ? 6.461 11.021 -18.819 1.00 83.81 131 ASP A CA 1
ATOM 1009 C C . ASP A 1 131 ? 6.756 9.510 -18.788 1.00 83.81 131 ASP A C 1
ATOM 1011 O O . ASP A 1 131 ? 5.978 8.720 -19.314 1.00 83.81 131 ASP A O 1
ATOM 1015 N N . ASP A 1 132 ? 7.843 9.116 -18.119 1.00 84.69 132 ASP A N 1
ATOM 1016 C CA . ASP A 1 132 ? 8.265 7.726 -17.898 1.00 84.69 132 ASP A CA 1
ATOM 1017 C C . ASP A 1 132 ? 8.159 7.308 -16.417 1.00 84.69 132 ASP A C 1
ATOM 1019 O O . ASP A 1 132 ? 8.769 6.325 -15.997 1.00 84.69 132 ASP A O 1
ATOM 1023 N N . GLY A 1 133 ? 7.398 8.059 -15.613 1.00 90.06 133 GLY A N 1
ATOM 1024 C CA . GLY A 1 133 ? 7.273 7.857 -14.170 1.00 90.06 133 GLY A CA 1
ATOM 1025 C C . GLY A 1 133 ? 6.690 6.492 -13.784 1.00 90.06 133 GLY A C 1
ATOM 1026 O O . GLY A 1 133 ? 5.646 6.083 -14.305 1.00 90.06 133 GLY A O 1
ATOM 1027 N N . TYR A 1 134 ? 7.331 5.799 -12.837 1.00 92.94 134 TYR A N 1
ATOM 1028 C CA . TYR A 1 134 ? 6.794 4.559 -12.253 1.00 92.94 134 TYR A CA 1
ATOM 1029 C C . TYR A 1 134 ? 5.820 4.792 -11.084 1.00 92.94 134 TYR A C 1
ATOM 1031 O O . TYR A 1 134 ? 5.109 3.864 -10.693 1.00 92.94 134 TYR A O 1
ATOM 1039 N N . GLY A 1 135 ? 5.801 5.988 -10.487 1.00 93.81 135 GLY A N 1
ATOM 1040 C CA . GLY A 1 135 ? 4.989 6.300 -9.313 1.00 93.81 135 GLY A CA 1
ATOM 1041 C C . GLY A 1 135 ? 3.529 6.568 -9.675 1.00 93.81 135 GLY A C 1
ATOM 1042 O O . GLY A 1 135 ? 3.229 7.389 -10.539 1.00 93.81 135 GLY A O 1
ATOM 1043 N N . VAL A 1 136 ? 2.602 5.909 -8.980 1.00 94.06 136 VAL A N 1
ATOM 1044 C CA . VAL A 1 136 ? 1.152 6.038 -9.201 1.00 94.06 136 VAL A CA 1
ATOM 1045 C C . VAL A 1 136 ? 0.459 6.328 -7.871 1.00 94.06 136 VAL A C 1
ATOM 1047 O O . VAL A 1 136 ? 0.805 5.707 -6.867 1.00 94.06 136 VAL A O 1
ATOM 1050 N N . PRO A 1 137 ? -0.518 7.248 -7.795 1.00 93.31 137 PRO A N 1
ATOM 1051 C CA . PRO A 1 137 ? -1.265 7.442 -6.559 1.00 93.31 137 PRO A CA 1
ATOM 1052 C C . PRO A 1 137 ? -2.133 6.215 -6.242 1.00 93.31 137 PRO A C 1
ATOM 1054 O O . PRO A 1 137 ? -2.871 5.759 -7.108 1.00 93.31 137 PRO A O 1
ATOM 1057 N N . LEU A 1 138 ? -2.100 5.705 -5.012 1.00 94.25 138 LEU A N 1
ATOM 1058 C CA . LEU A 1 138 ? -2.949 4.590 -4.563 1.00 94.25 138 LEU A CA 1
ATOM 1059 C C . LEU A 1 138 ? -4.055 5.107 -3.637 1.00 94.25 138 LEU A C 1
ATOM 1061 O O . LEU A 1 138 ? -3.888 6.099 -2.929 1.00 94.25 138 LEU A O 1
ATOM 1065 N N . THR A 1 139 ? -5.216 4.456 -3.656 1.00 93.94 139 THR A N 1
ATOM 1066 C CA . THR A 1 139 ? -6.360 4.771 -2.794 1.00 93.94 139 THR A CA 1
ATOM 1067 C C . THR A 1 139 ? -6.738 3.574 -1.921 1.00 93.94 139 THR A C 1
ATOM 1069 O O . THR A 1 139 ? -6.991 2.486 -2.428 1.00 93.94 139 THR A O 1
ATOM 1072 N N . LEU A 1 140 ? -6.858 3.800 -0.610 1.00 93.88 140 LEU A N 1
ATOM 1073 C CA . LEU A 1 140 ? -7.480 2.878 0.344 1.00 93.88 140 LEU A CA 1
ATOM 1074 C C . LEU A 1 140 ? -8.760 3.523 0.888 1.00 93.88 140 LEU A C 1
ATOM 1076 O O . LEU A 1 140 ? -8.711 4.550 1.564 1.00 93.88 140 LEU A O 1
ATOM 1080 N N . SER A 1 141 ? -9.913 2.930 0.591 1.00 91.94 141 SER A N 1
ATOM 1081 C CA . SER A 1 141 ? -11.224 3.422 1.028 1.00 91.94 141 SER A CA 1
ATOM 1082 C C . SER A 1 141 ? -11.862 2.483 2.046 1.00 91.94 141 SER A C 1
ATOM 1084 O O . SER A 1 141 ? -11.874 1.276 1.835 1.00 91.94 141 SER A O 1
ATOM 1086 N N . VAL A 1 142 ? -12.470 3.031 3.099 1.00 89.88 142 VAL A N 1
ATOM 1087 C CA . VAL A 1 142 ? -13.399 2.306 3.983 1.00 89.88 142 VAL A CA 1
ATOM 1088 C C . VAL A 1 142 ? -14.825 2.535 3.482 1.00 89.88 142 VAL A C 1
ATOM 1090 O O . VAL A 1 142 ? -15.201 3.670 3.184 1.00 89.88 142 VAL A O 1
ATOM 1093 N N . LEU A 1 143 ? -15.625 1.476 3.382 1.00 87.44 143 LEU A N 1
ATOM 1094 C CA . LEU A 1 143 ? -16.988 1.498 2.848 1.00 87.44 143 LEU A CA 1
ATOM 1095 C C . LEU A 1 143 ? -18.043 1.509 3.965 1.00 87.44 143 LEU A C 1
ATOM 1097 O O . LEU A 1 143 ? -17.861 0.926 5.034 1.00 87.44 143 LEU A O 1
ATOM 1101 N N . SER A 1 144 ? -19.167 2.173 3.701 1.00 84.38 144 SER A N 1
ATOM 1102 C CA . SER A 1 144 ? -20.319 2.245 4.609 1.00 84.38 144 SER A CA 1
ATOM 1103 C C . SER A 1 144 ? -21.163 0.962 4.632 1.00 84.38 144 SER A C 1
ATOM 1105 O O . SER A 1 144 ? -21.116 0.138 3.722 1.00 84.38 144 SER A O 1
ATOM 1107 N N . ASP A 1 145 ? -21.979 0.814 5.681 1.00 77.94 145 ASP A N 1
ATOM 1108 C CA . ASP A 1 145 ? -22.982 -0.261 5.824 1.00 77.94 145 ASP A CA 1
ATOM 1109 C C . ASP A 1 145 ? -24.266 -0.003 5.005 1.00 77.94 145 ASP A C 1
ATOM 1111 O O . ASP A 1 145 ? -25.212 -0.791 5.025 1.00 77.94 145 ASP A O 1
ATOM 1115 N N . GLN A 1 146 ? -24.375 1.141 4.321 1.00 71.81 146 GLN A N 1
ATOM 1116 C CA . GLN A 1 146 ? -25.664 1.579 3.798 1.00 71.81 146 GLN A CA 1
ATOM 1117 C C . GLN A 1 146 ? -26.076 0.775 2.558 1.00 71.81 146 GLN A C 1
ATOM 1119 O O . GLN A 1 146 ? -25.658 1.026 1.425 1.00 71.81 146 GLN A O 1
ATOM 1124 N N . ARG A 1 147 ? -26.961 -0.201 2.780 1.00 62.81 147 ARG A N 1
ATOM 1125 C CA . ARG A 1 147 ? -27.523 -1.061 1.735 1.00 62.81 147 ARG A CA 1
ATOM 1126 C C . ARG A 1 147 ? -28.137 -0.222 0.607 1.00 62.81 147 ARG A C 1
ATOM 1128 O O . ARG A 1 147 ? -29.120 0.482 0.814 1.00 62.81 147 ARG A O 1
ATOM 1135 N N . GLY A 1 148 ? -27.578 -0.354 -0.596 1.00 62.88 148 GLY A N 1
ATOM 1136 C CA . GLY A 1 148 ? -28.059 0.314 -1.812 1.00 62.88 148 GLY A CA 1
ATOM 1137 C C . GLY A 1 148 ? -27.339 1.616 -2.180 1.00 62.88 148 GLY A C 1
ATOM 1138 O O . GLY A 1 148 ? -27.537 2.090 -3.293 1.00 62.88 148 GLY A O 1
ATOM 1139 N N . SER A 1 149 ? -26.474 2.161 -1.318 1.00 62.81 149 SER A N 1
ATOM 1140 C CA . SER A 1 149 ? -25.603 3.293 -1.661 1.00 62.81 149 SER A CA 1
ATOM 1141 C C . SER A 1 149 ? -24.224 3.105 -1.016 1.00 62.81 149 SER A C 1
ATOM 1143 O O . SER A 1 149 ? -24.053 3.448 0.155 1.00 62.81 149 SER A O 1
ATOM 1145 N N . PRO A 1 150 ? -23.238 2.527 -1.732 1.00 63.50 150 PRO A N 1
ATOM 1146 C CA . PRO A 1 150 ? -21.897 2.300 -1.201 1.00 63.50 150 PRO A CA 1
ATOM 1147 C C . PRO A 1 150 ? -21.117 3.621 -1.115 1.00 63.50 150 PRO A C 1
ATOM 1149 O O . PRO A 1 150 ? -20.241 3.914 -1.928 1.00 63.50 150 PRO A O 1
ATOM 1152 N N . ALA A 1 151 ? -21.433 4.436 -0.110 1.00 74.19 151 ALA A N 1
ATOM 1153 C CA . ALA A 1 151 ? -20.641 5.609 0.220 1.00 74.19 151 ALA A CA 1
ATOM 1154 C C . ALA A 1 151 ? -19.289 5.171 0.808 1.00 74.19 151 ALA A C 1
ATOM 1156 O O . ALA A 1 151 ? -19.242 4.321 1.706 1.00 74.19 151 ALA A O 1
ATOM 1157 N N . ARG A 1 152 ? -18.197 5.778 0.330 1.00 80.69 152 ARG A N 1
ATOM 1158 C CA . 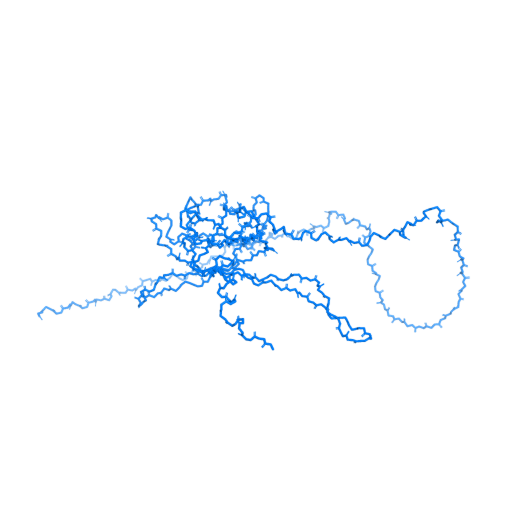ARG A 1 152 ? -16.896 5.756 1.016 1.00 80.69 152 ARG A CA 1
ATOM 1159 C C . ARG A 1 152 ? -17.045 6.577 2.309 1.00 80.69 152 ARG A C 1
ATOM 1161 O O . ARG A 1 152 ? -17.514 7.707 2.244 1.00 80.69 152 ARG A O 1
ATOM 1168 N N . LEU A 1 153 ? -16.683 6.020 3.465 1.00 81.50 153 LEU A N 1
ATOM 1169 C CA . LEU A 1 153 ? -16.698 6.715 4.767 1.00 81.50 153 LEU A CA 1
ATOM 1170 C C . LEU A 1 153 ? -15.432 7.552 4.976 1.00 81.50 153 LEU A C 1
ATOM 1172 O O . LEU A 1 153 ? -15.464 8.673 5.484 1.00 81.50 153 LEU A O 1
ATOM 1176 N N . VAL A 1 154 ? -14.297 6.962 4.609 1.00 86.12 154 VAL A N 1
ATOM 1177 C CA . VAL A 1 154 ? -12.966 7.557 4.683 1.00 86.12 154 VAL A CA 1
ATOM 1178 C C . VAL A 1 154 ? -12.191 7.065 3.473 1.00 86.12 154 VAL A C 1
ATOM 1180 O O . VAL A 1 154 ? -12.243 5.879 3.151 1.00 86.12 154 VAL A O 1
ATOM 1183 N N . GLN A 1 155 ? -11.471 7.969 2.820 1.00 89.75 155 GLN A N 1
ATOM 1184 C CA . GLN A 1 155 ? -10.552 7.649 1.740 1.00 89.75 155 GLN A CA 1
ATOM 1185 C C . GLN A 1 155 ? -9.160 8.158 2.115 1.00 89.75 155 GLN A C 1
ATOM 1187 O O . GLN A 1 155 ? -8.991 9.341 2.411 1.00 89.75 155 GLN A O 1
ATOM 1192 N N . TYR A 1 156 ? -8.176 7.268 2.102 1.00 92.50 156 TYR A N 1
ATOM 1193 C CA . TYR A 1 156 ? -6.759 7.585 2.220 1.00 92.50 156 TYR A CA 1
ATOM 1194 C C . TYR A 1 156 ? -6.144 7.539 0.827 1.00 92.50 156 TYR A C 1
ATOM 1196 O O . TYR A 1 156 ? -6.330 6.562 0.100 1.00 92.50 156 TYR A O 1
ATOM 1204 N N . GLN A 1 157 ? -5.449 8.606 0.451 1.00 93.25 157 GLN A N 1
ATOM 1205 C CA . GLN A 1 157 ? -4.759 8.725 -0.824 1.00 93.25 157 GLN A CA 1
ATOM 1206 C C . GLN A 1 157 ? -3.256 8.800 -0.563 1.00 93.25 157 GLN A C 1
ATOM 1208 O O . GLN A 1 157 ? -2.806 9.647 0.209 1.00 93.25 157 GLN A O 1
ATOM 1213 N N . PHE A 1 158 ? -2.513 7.894 -1.189 1.00 94.56 158 PHE A N 1
ATOM 1214 C CA . PHE A 1 158 ? -1.060 7.778 -1.133 1.00 94.56 158 PHE A CA 1
ATOM 1215 C C . PHE A 1 158 ? -0.485 8.405 -2.401 1.00 94.56 158 PHE A C 1
ATOM 1217 O O . PHE A 1 158 ? -0.867 8.002 -3.500 1.00 94.56 158 PHE A O 1
ATOM 1224 N N . ASP A 1 159 ? 0.404 9.387 -2.271 1.00 92.88 159 ASP A N 1
ATOM 1225 C CA . ASP A 1 159 ? 1.036 10.041 -3.420 1.00 92.88 159 ASP A CA 1
ATOM 1226 C C . ASP A 1 159 ? 2.264 9.253 -3.896 1.00 92.88 159 ASP A C 1
ATOM 1228 O O . ASP A 1 159 ? 3.084 8.822 -3.083 1.00 92.88 159 ASP A O 1
ATOM 1232 N N . ARG A 1 160 ? 2.393 9.108 -5.226 1.00 92.75 160 ARG A N 1
ATOM 1233 C CA . ARG A 1 160 ? 3.525 8.460 -5.923 1.00 92.75 160 ARG A CA 1
ATOM 1234 C C . ARG A 1 160 ? 3.935 7.116 -5.307 1.00 92.75 160 ARG A C 1
ATOM 1236 O O . ARG A 1 160 ? 5.107 6.870 -5.050 1.00 92.75 160 ARG A O 1
ATOM 1243 N N . SER A 1 161 ? 2.957 6.238 -5.089 1.00 95.00 161 SER A N 1
ATOM 1244 C CA . SER A 1 161 ? 3.214 4.885 -4.597 1.00 95.00 161 SER A CA 1
ATOM 1245 C C . SER A 1 161 ? 3.788 3.965 -5.677 1.00 95.00 161 SER A C 1
ATOM 1247 O O . SER A 1 161 ? 3.490 4.125 -6.864 1.00 95.00 161 SER A O 1
ATOM 1249 N N . TYR A 1 162 ? 4.599 2.998 -5.260 1.00 95.88 162 TYR A N 1
ATOM 1250 C CA . TYR A 1 162 ? 5.183 1.965 -6.114 1.00 95.88 162 TYR A CA 1
ATOM 1251 C C . TYR A 1 162 ? 5.551 0.727 -5.280 1.00 95.88 162 TYR A C 1
ATOM 1253 O O . TYR A 1 162 ? 5.862 0.855 -4.093 1.00 95.88 162 TYR A O 1
ATOM 1261 N N . PRO A 1 163 ? 5.498 -0.486 -5.856 1.00 95.88 163 PRO A N 1
ATOM 1262 C CA . PRO A 1 163 ? 5.900 -1.697 -5.157 1.00 95.88 163 PRO A CA 1
ATOM 1263 C C . PRO A 1 163 ? 7.420 -1.708 -4.929 1.00 95.88 163 PRO A C 1
ATOM 1265 O O . PRO A 1 163 ? 8.195 -1.467 -5.853 1.00 95.88 163 PRO A O 1
ATOM 1268 N N . ILE A 1 164 ? 7.837 -2.020 -3.702 1.00 95.88 164 ILE A N 1
ATOM 1269 C CA . ILE A 1 164 ? 9.245 -2.238 -3.320 1.00 95.88 164 ILE A CA 1
ATOM 1270 C C . ILE A 1 164 ? 9.570 -3.714 -3.074 1.00 95.88 164 ILE A C 1
ATOM 1272 O O . ILE A 1 164 ? 10.733 -4.108 -3.091 1.00 95.88 164 ILE A O 1
ATOM 1276 N N . GLY A 1 165 ? 8.548 -4.544 -2.863 1.00 95.25 165 GLY A N 1
ATOM 1277 C CA . GLY A 1 165 ? 8.704 -5.973 -2.642 1.00 95.25 165 GLY A CA 1
ATOM 1278 C C . GLY A 1 165 ? 7.420 -6.732 -2.942 1.00 95.25 165 GLY A C 1
ATOM 1279 O O . GLY A 1 165 ? 6.317 -6.232 -2.718 1.00 95.25 165 GLY A O 1
ATOM 1280 N N . ILE A 1 166 ? 7.579 -7.956 -3.440 1.00 96.44 166 ILE A N 1
ATOM 1281 C CA . ILE A 1 166 ? 6.493 -8.915 -3.638 1.00 96.44 166 ILE A CA 1
ATOM 1282 C C . ILE A 1 166 ? 6.892 -10.168 -2.865 1.00 96.44 166 ILE A C 1
ATOM 1284 O O . ILE A 1 166 ? 7.954 -10.741 -3.119 1.00 96.44 166 ILE A O 1
ATOM 1288 N N . GLY A 1 167 ? 6.061 -10.573 -1.909 1.00 95.00 167 GLY A N 1
ATOM 1289 C CA . GLY A 1 167 ? 6.304 -11.727 -1.053 1.00 95.00 167 GLY A CA 1
ATOM 1290 C C . GLY A 1 167 ? 6.436 -13.032 -1.839 1.00 95.00 167 GLY A C 1
ATOM 1291 O O . GLY A 1 167 ? 6.038 -13.132 -3.006 1.00 95.00 167 GLY A O 1
ATOM 1292 N N . ALA A 1 168 ? 6.991 -14.054 -1.190 1.00 92.75 168 ALA A N 1
ATOM 1293 C CA . ALA A 1 168 ? 7.006 -15.404 -1.741 1.00 92.75 168 ALA A CA 1
ATOM 1294 C C . ALA A 1 168 ? 5.573 -15.905 -1.999 1.00 92.75 168 ALA A C 1
ATOM 1296 O O . ALA A 1 168 ? 4.616 -15.473 -1.355 1.00 92.75 168 ALA A O 1
ATOM 1297 N N . MET A 1 169 ? 5.434 -16.807 -2.967 1.00 91.56 169 MET A N 1
ATOM 1298 C CA . MET A 1 169 ? 4.172 -17.461 -3.292 1.00 91.56 169 MET A CA 1
ATOM 1299 C C . MET A 1 169 ? 4.393 -18.962 -3.170 1.00 91.56 169 MET A C 1
ATOM 1301 O O . MET A 1 169 ? 5.194 -19.533 -3.908 1.00 91.56 169 MET A O 1
ATOM 1305 N N . GLU A 1 170 ? 3.723 -19.574 -2.199 1.00 90.94 170 GLU A N 1
ATOM 1306 C CA . GLU A 1 170 ? 3.927 -20.979 -1.862 1.00 90.94 170 GLU A CA 1
ATOM 1307 C C . GLU A 1 170 ? 3.216 -21.906 -2.853 1.00 90.94 170 GLU A C 1
ATOM 1309 O O . GLU A 1 170 ? 2.060 -21.691 -3.229 1.00 90.94 170 GLU A O 1
ATOM 1314 N N . PHE A 1 171 ? 3.909 -22.973 -3.251 1.00 90.25 171 PHE A N 1
ATOM 1315 C CA . PHE A 1 171 ? 3.384 -24.019 -4.124 1.00 90.25 171 PHE A CA 1
ATOM 1316 C C . PHE A 1 171 ? 3.489 -25.365 -3.404 1.00 90.25 171 PHE A C 1
ATOM 1318 O O . PHE A 1 171 ? 4.584 -25.881 -3.195 1.00 90.25 171 PHE A O 1
ATOM 1325 N N . SER A 1 172 ? 2.346 -25.952 -3.049 1.00 93.81 172 SER A N 1
ATOM 1326 C CA . SER A 1 172 ? 2.265 -27.274 -2.423 1.00 93.81 172 SER A CA 1
ATOM 1327 C C . SER A 1 172 ? 1.187 -28.117 -3.097 1.00 93.81 172 SER A C 1
ATOM 1329 O O . SER A 1 172 ? 0.143 -27.598 -3.488 1.00 93.81 172 SER A O 1
ATOM 1331 N N . HIS A 1 173 ? 1.441 -29.420 -3.228 1.00 93.88 173 HIS A N 1
ATOM 1332 C CA . HIS A 1 173 ? 0.449 -30.391 -3.699 1.00 93.88 173 HIS A CA 1
ATOM 1333 C C . HIS A 1 173 ? -0.490 -30.876 -2.585 1.00 93.88 173 HIS A C 1
ATOM 1335 O O . HIS A 1 173 ? -1.565 -31.382 -2.895 1.00 93.88 173 HIS A O 1
ATOM 1341 N N . ASP A 1 174 ? -0.107 -30.685 -1.319 1.00 95.94 174 ASP A N 1
ATOM 1342 C CA . ASP A 1 174 ? -0.842 -31.176 -0.147 1.00 95.94 174 ASP A CA 1
ATOM 1343 C C . ASP A 1 174 ? -1.792 -30.118 0.452 1.00 95.94 174 ASP A C 1
ATOM 1345 O O . ASP A 1 174 ? -2.516 -30.402 1.404 1.00 95.94 174 ASP A O 1
ATOM 1349 N N . SER A 1 175 ? -1.779 -28.883 -0.072 1.00 92.62 175 SER A N 1
ATOM 1350 C CA . SER A 1 175 ? -2.601 -27.774 0.429 1.00 92.62 175 SER A CA 1
ATOM 1351 C C . SER A 1 175 ? -3.823 -27.511 -0.451 1.00 92.62 175 SER A C 1
ATOM 1353 O O . SER A 1 175 ? -3.708 -27.355 -1.666 1.00 92.62 175 SER A O 1
ATOM 1355 N N . GLU A 1 176 ? -4.987 -27.378 0.186 1.00 90.25 176 GLU A N 1
ATOM 1356 C CA . GLU A 1 176 ? -6.230 -26.896 -0.435 1.00 90.25 176 GLU A CA 1
ATOM 1357 C C . GLU A 1 176 ? -6.425 -25.371 -0.274 1.00 90.25 176 GLU A C 1
ATOM 1359 O O . GLU A 1 176 ? -7.447 -24.825 -0.698 1.00 90.25 176 GLU A O 1
ATOM 1364 N N . GLU A 1 177 ? -5.476 -24.659 0.350 1.00 91.38 177 GLU A N 1
ATOM 1365 C CA . GLU A 1 177 ? -5.605 -23.221 0.604 1.00 91.38 177 GLU A CA 1
ATOM 1366 C C . GLU A 1 177 ? -5.519 -22.377 -0.683 1.00 91.38 177 GLU A C 1
ATOM 1368 O O . GLU A 1 177 ? -4.832 -22.705 -1.653 1.00 91.38 177 GLU A O 1
ATOM 1373 N N . LEU A 1 178 ? -6.237 -21.248 -0.697 1.00 91.69 178 LEU A N 1
ATOM 1374 C CA . LEU A 1 178 ? -6.188 -20.291 -1.798 1.00 91.69 178 LEU A CA 1
ATOM 1375 C C . LEU A 1 178 ? -4.820 -19.605 -1.864 1.00 91.69 178 LEU A C 1
ATOM 1377 O O . LEU A 1 178 ? -4.375 -18.998 -0.895 1.00 91.69 178 LEU A O 1
ATOM 1381 N N . MET A 1 179 ? -4.211 -19.624 -3.047 1.00 92.69 179 MET A N 1
ATOM 1382 C CA . MET A 1 179 ? -2.938 -18.962 -3.319 1.00 92.69 179 MET A CA 1
ATOM 1383 C C . MET A 1 179 ? -3.036 -17.441 -3.118 1.00 92.69 179 MET A C 1
ATOM 1385 O O . MET A 1 179 ? -3.851 -16.759 -3.748 1.00 92.69 179 MET A O 1
ATOM 1389 N N . THR A 1 180 ? -2.170 -16.906 -2.260 1.00 95.25 180 THR A N 1
ATOM 1390 C CA . THR A 1 180 ? -2.050 -15.471 -1.979 1.00 95.25 180 THR A CA 1
ATOM 1391 C C . THR A 1 180 ? -0.595 -15.038 -1.979 1.00 95.25 180 THR A C 1
ATOM 1393 O O . THR A 1 180 ? 0.284 -15.840 -1.672 1.00 95.25 180 THR A O 1
ATOM 1396 N N . PHE A 1 181 ? -0.350 -13.760 -2.245 1.00 96.06 181 PHE A N 1
ATOM 1397 C CA . PHE A 1 181 ? 0.953 -13.128 -2.051 1.00 96.06 181 PHE A CA 1
ATOM 1398 C C . PHE A 1 181 ? 0.777 -11.732 -1.444 1.00 96.06 181 PHE A C 1
ATOM 1400 O O . PHE A 1 181 ? -0.286 -11.120 -1.556 1.00 96.06 181 PHE A O 1
ATOM 1407 N N . GLU A 1 182 ? 1.813 -11.233 -0.781 1.00 96.69 182 GLU A N 1
ATOM 1408 C CA . GLU A 1 182 ? 1.857 -9.874 -0.236 1.00 96.69 182 GLU A CA 1
ATOM 1409 C C . GLU A 1 182 ? 2.600 -8.941 -1.198 1.00 96.69 182 GLU A C 1
ATOM 1411 O O . GLU A 1 182 ? 3.553 -9.355 -1.859 1.00 96.69 182 GLU A O 1
ATOM 1416 N N . VAL A 1 183 ? 2.165 -7.687 -1.287 1.00 96.44 183 VAL A N 1
ATOM 1417 C CA . VAL A 1 183 ? 2.876 -6.609 -1.979 1.00 96.44 183 VAL A CA 1
ATOM 1418 C C . VAL A 1 183 ? 3.098 -5.478 -0.988 1.00 96.44 183 VAL A C 1
ATOM 1420 O O . VAL A 1 183 ? 2.147 -4.995 -0.367 1.00 96.44 183 VAL A O 1
ATOM 1423 N N . THR A 1 184 ? 4.351 -5.052 -0.865 1.00 97.00 184 THR A N 1
ATOM 1424 C CA . THR A 1 184 ? 4.749 -3.900 -0.057 1.00 97.00 184 THR A CA 1
ATOM 1425 C C . THR A 1 184 ? 4.961 -2.709 -0.978 1.00 97.00 184 THR A C 1
ATOM 1427 O O . THR A 1 184 ? 5.750 -2.784 -1.923 1.00 97.00 184 THR A O 1
ATOM 1430 N N . PHE A 1 185 ? 4.264 -1.612 -0.700 1.00 96.69 185 PHE A N 1
ATOM 1431 C CA . PHE A 1 185 ? 4.334 -0.358 -1.437 1.00 96.69 185 PHE A CA 1
ATOM 1432 C C . PHE A 1 185 ? 5.010 0.716 -0.596 1.00 96.69 185 PHE A C 1
ATOM 1434 O O . PHE A 1 185 ? 4.558 1.008 0.513 1.00 96.69 185 PHE A O 1
ATOM 1441 N N . SER A 1 186 ? 6.014 1.364 -1.178 1.00 95.94 186 SER A N 1
ATOM 1442 C CA . SER A 1 186 ? 6.505 2.640 -0.667 1.00 95.94 186 SER A CA 1
ATOM 1443 C C . SER A 1 186 ? 5.803 3.793 -1.381 1.00 95.94 186 SER A C 1
ATOM 1445 O O . SER A 1 186 ? 5.230 3.612 -2.460 1.00 95.94 186 SER A O 1
ATOM 1447 N N . TYR A 1 187 ? 5.773 4.961 -0.750 1.00 95.62 187 TYR A N 1
ATOM 1448 C CA . TYR A 1 187 ? 5.045 6.152 -1.195 1.00 95.62 187 TYR A CA 1
ATOM 1449 C C . TYR A 1 187 ? 5.597 7.390 -0.468 1.00 95.62 187 TYR A C 1
ATOM 1451 O O . TYR A 1 187 ? 6.176 7.272 0.609 1.00 95.62 187 TYR A O 1
ATOM 1459 N N . ASP A 1 188 ? 5.389 8.591 -1.012 1.00 93.00 188 ASP A N 1
ATOM 1460 C CA . ASP A 1 188 ? 6.012 9.803 -0.448 1.00 93.00 188 ASP A CA 1
ATOM 1461 C C . ASP A 1 188 ? 5.294 10.330 0.803 1.00 93.00 188 ASP A C 1
ATOM 1463 O O . ASP A 1 188 ? 5.907 10.817 1.752 1.00 93.00 188 ASP A O 1
ATOM 1467 N N . LYS A 1 189 ? 3.960 10.322 0.758 1.00 92.19 189 LYS A N 1
ATOM 1468 C CA . LYS A 1 189 ? 3.062 10.770 1.829 1.00 92.19 189 LYS A CA 1
ATOM 1469 C C . LYS A 1 189 ? 1.656 10.235 1.587 1.00 92.19 189 LYS A C 1
ATOM 1471 O O . LYS A 1 189 ? 1.286 9.942 0.448 1.00 92.19 189 LYS A O 1
ATOM 1476 N N . TRP A 1 190 ? 0.840 10.203 2.635 1.00 93.31 190 TRP A N 1
ATOM 1477 C CA . TRP A 1 190 ? -0.598 9.978 2.508 1.00 93.31 190 TRP A CA 1
ATOM 1478 C C . TRP A 1 190 ? -1.413 11.081 3.178 1.00 93.31 190 TRP A C 1
ATOM 1480 O O . TRP A 1 190 ? -0.984 11.699 4.154 1.00 93.31 190 TRP A O 1
ATOM 1490 N N . TYR A 1 191 ? -2.614 11.323 2.657 1.00 89.19 191 TYR A N 1
ATOM 1491 C CA . TYR A 1 191 ? -3.598 12.220 3.259 1.00 89.19 191 TYR A CA 1
ATOM 1492 C C . TYR A 1 191 ? -5.005 11.638 3.171 1.00 89.19 191 TYR A C 1
ATOM 1494 O O . TYR A 1 191 ? -5.332 10.826 2.304 1.00 89.19 191 TYR A O 1
ATOM 1502 N N . ARG A 1 192 ? -5.869 12.072 4.091 1.00 89.44 192 ARG A N 1
ATOM 1503 C CA . ARG A 1 192 ? -7.297 11.766 4.041 1.00 89.44 192 ARG A CA 1
ATOM 1504 C C . ARG A 1 192 ? -7.970 12.676 3.017 1.00 89.44 192 ARG A C 1
ATOM 1506 O O . ARG A 1 192 ? -7.974 13.892 3.186 1.00 89.44 192 ARG A O 1
ATOM 1513 N N . ASN A 1 193 ? -8.596 12.096 2.002 1.00 77.94 193 ASN A N 1
ATOM 1514 C CA . ASN A 1 193 ? -9.452 12.827 1.079 1.00 77.94 193 ASN A CA 1
ATOM 1515 C C . ASN A 1 193 ? -10.836 13.024 1.726 1.00 77.94 193 ASN A C 1
ATOM 1517 O O . ASN A 1 193 ? -11.509 12.060 2.091 1.00 77.94 193 ASN A O 1
ATOM 1521 N N . SER A 1 194 ? -11.246 14.280 1.918 1.00 59.16 194 SER A N 1
ATOM 1522 C CA . SER A 1 194 ? -12.508 14.648 2.578 1.00 59.16 194 SER A CA 1
ATOM 1523 C C . SER A 1 194 ? -13.724 14.654 1.644 1.00 59.16 194 SER A C 1
ATOM 1525 O O . SER A 1 194 ? -14.841 14.847 2.114 1.00 59.16 194 SER A O 1
ATOM 1527 N N . LYS A 1 195 ? -13.551 14.421 0.334 1.00 52.38 195 LYS A N 1
ATOM 1528 C CA . LYS A 1 195 ? -14.636 14.475 -0.670 1.00 52.38 195 LYS A CA 1
ATOM 1529 C C . LYS A 1 195 ? -15.542 13.230 -0.697 1.00 52.38 195 LYS A C 1
ATOM 1531 O O . LYS A 1 195 ? -16.207 12.967 -1.697 1.00 52.38 195 LYS A O 1
ATOM 1536 N N . SER A 1 196 ? -15.578 12.455 0.382 1.00 44.59 196 SER A N 1
ATOM 1537 C CA . SER A 1 196 ? -16.339 11.210 0.493 1.00 44.59 196 SER A CA 1
ATOM 1538 C C . SER A 1 196 ? -17.687 11.427 1.201 1.00 44.59 196 SER A C 1
ATOM 1540 O O . SER A 1 196 ? -17.830 11.130 2.384 1.00 44.59 196 SER A O 1
ATOM 1542 N N . GLY A 1 197 ? -18.673 11.937 0.452 1.00 43.44 197 GLY A N 1
ATOM 1543 C CA . GLY A 1 197 ? -20.061 12.121 0.906 1.00 43.44 197 GLY A CA 1
ATOM 1544 C C . GLY A 1 197 ? -20.302 13.396 1.727 1.00 43.44 197 GLY A C 1
ATOM 1545 O O . GLY A 1 197 ? -19.451 13.831 2.490 1.00 43.44 197 GLY A O 1
ATOM 1546 N N . GLU A 1 198 ? -21.474 14.005 1.545 1.00 42.47 198 GLU A N 1
ATOM 1547 C CA . GLU A 1 198 ? -21.902 15.327 2.040 1.00 42.47 198 GLU A CA 1
ATOM 1548 C C . GLU A 1 198 ? -21.805 15.532 3.571 1.00 42.47 198 GLU A C 1
ATOM 1550 O O . GLU A 1 198 ? -22.801 15.547 4.289 1.00 42.47 198 GLU A O 1
ATOM 1555 N N . ASN A 1 199 ? -20.595 15.750 4.089 1.00 39.94 199 ASN A N 1
ATOM 1556 C CA . ASN A 1 199 ? -20.359 16.263 5.439 1.00 39.94 199 ASN A CA 1
ATOM 1557 C C . ASN A 1 199 ? -19.127 17.183 5.450 1.00 39.94 199 ASN A C 1
ATOM 1559 O O . ASN A 1 199 ? -18.034 16.830 5.889 1.00 39.94 199 ASN A O 1
ATOM 1563 N N . THR A 1 200 ? -19.321 18.411 4.969 1.00 44.00 200 THR A N 1
ATOM 1564 C CA . THR A 1 200 ? -18.296 19.460 4.791 1.00 44.00 200 THR A CA 1
ATOM 1565 C C . THR A 1 200 ? -17.735 20.051 6.094 1.00 44.00 200 THR A C 1
ATOM 1567 O O . THR A 1 200 ? -17.020 21.048 6.060 1.00 44.00 200 THR A O 1
ATOM 1570 N N . ASN A 1 201 ? -18.045 19.461 7.250 1.00 46.59 201 ASN A N 1
ATOM 1571 C CA . ASN A 1 201 ? -17.816 20.056 8.572 1.00 46.59 201 ASN A CA 1
ATOM 1572 C C . ASN A 1 201 ? -16.479 19.672 9.224 1.00 46.59 201 ASN A C 1
ATOM 1574 O O . ASN A 1 201 ? -16.247 20.018 10.379 1.00 46.59 201 ASN A O 1
ATOM 1578 N N . ASN A 1 202 ? -15.598 18.967 8.511 1.00 48.47 202 ASN A N 1
ATOM 1579 C CA . ASN A 1 202 ? -14.248 18.675 8.990 1.00 48.47 202 ASN A CA 1
ATOM 1580 C C . ASN A 1 202 ? -13.210 19.044 7.912 1.00 48.47 202 ASN A C 1
ATOM 1582 O O . ASN A 1 202 ? -12.716 18.161 7.201 1.00 48.47 202 ASN A O 1
ATOM 1586 N N . PRO A 1 203 ? -12.934 20.350 7.713 1.00 51.75 203 PRO A N 1
ATOM 1587 C CA . PRO A 1 203 ? -11.850 20.778 6.841 1.00 51.75 203 PRO A CA 1
ATOM 1588 C C . PRO A 1 203 ? -10.528 20.199 7.351 1.00 51.75 203 PRO A C 1
ATOM 1590 O O . PRO A 1 203 ? -10.263 20.190 8.553 1.00 51.75 203 PRO A O 1
ATOM 1593 N N . ILE A 1 204 ? -9.680 19.743 6.427 1.00 52.09 204 ILE A N 1
ATOM 1594 C CA . ILE A 1 204 ? -8.278 19.461 6.746 1.00 52.09 204 ILE A CA 1
ATOM 1595 C C . ILE A 1 204 ? -7.700 20.775 7.296 1.00 52.09 204 ILE A C 1
ATOM 1597 O O . ILE A 1 204 ? -7.838 21.795 6.615 1.00 52.09 204 ILE A O 1
ATOM 1601 N N . PRO A 1 205 ? -7.105 20.804 8.502 1.00 53.72 205 PRO A N 1
ATOM 1602 C CA . PRO A 1 205 ? -6.534 22.029 9.037 1.00 53.72 205 PRO A CA 1
ATOM 1603 C C . PRO A 1 205 ? -5.318 22.415 8.192 1.00 53.72 205 PRO A C 1
ATOM 1605 O O . PRO A 1 205 ? -4.225 21.881 8.368 1.00 53.72 205 PRO A O 1
ATOM 1608 N N . GLU A 1 206 ? -5.522 23.342 7.257 1.00 54.00 206 GLU A N 1
ATOM 1609 C CA . GLU A 1 206 ? -4.465 23.939 6.446 1.00 54.00 206 GLU A CA 1
ATOM 1610 C C . GLU A 1 206 ? -3.621 24.864 7.333 1.00 54.00 206 GLU A C 1
ATOM 1612 O O . GLU A 1 206 ? -3.796 26.084 7.381 1.00 54.00 206 GLU A O 1
ATOM 1617 N N . TYR A 1 207 ? -2.718 24.260 8.108 1.00 56.12 207 TYR A N 1
ATOM 1618 C CA . TYR A 1 207 ? -1.756 24.998 8.910 1.00 56.12 207 TYR A CA 1
ATOM 1619 C C . TYR A 1 207 ? -0.677 25.583 7.997 1.00 56.12 207 TYR A C 1
ATOM 1621 O O . TYR A 1 207 ? 0.390 25.005 7.792 1.00 56.12 207 TYR A O 1
ATOM 1629 N N . VAL A 1 208 ? -0.955 26.765 7.449 1.00 57.47 208 VAL A N 1
ATOM 1630 C CA . VAL A 1 208 ? 0.081 27.602 6.846 1.00 57.47 208 VAL A CA 1
ATOM 1631 C C . VAL A 1 208 ? 0.997 28.070 7.972 1.00 57.47 208 VAL A C 1
ATOM 1633 O O . VAL A 1 208 ? 0.606 28.910 8.788 1.00 57.47 208 VAL A O 1
ATOM 1636 N N . ALA A 1 209 ? 2.217 27.532 8.010 1.00 55.91 209 ALA A N 1
ATOM 1637 C CA . ALA A 1 209 ? 3.254 27.975 8.928 1.00 55.91 209 ALA A CA 1
ATOM 1638 C C . ALA A 1 209 ? 3.546 29.463 8.688 1.00 55.91 209 ALA A C 1
ATOM 1640 O O . ALA A 1 209 ? 4.241 29.850 7.746 1.00 55.91 209 ALA A O 1
ATOM 1641 N N . LYS A 1 210 ? 2.986 30.316 9.549 1.00 61.41 210 LYS A N 1
ATOM 1642 C CA . LYS A 1 210 ? 3.322 31.734 9.597 1.00 61.41 210 LYS A CA 1
ATOM 1643 C C . LYS A 1 210 ? 4.692 31.853 10.247 1.00 61.41 210 LYS A C 1
ATOM 1645 O O . LYS A 1 210 ? 4.786 32.007 11.462 1.00 61.41 210 LYS A O 1
ATOM 1650 N N . TRP A 1 211 ? 5.738 31.783 9.426 1.00 54.78 211 TRP A N 1
ATOM 1651 C CA . TRP A 1 211 ? 7.041 32.316 9.804 1.00 54.78 211 TRP A CA 1
ATOM 1652 C C . TRP A 1 211 ? 6.833 33.713 10.400 1.00 54.78 211 TRP A C 1
ATOM 1654 O O . TRP A 1 211 ? 6.062 34.491 9.817 1.00 54.78 211 TRP A O 1
ATOM 1664 N N . PRO A 1 212 ? 7.462 34.040 11.542 1.00 63.25 212 PRO A N 1
ATOM 1665 C CA . PRO A 1 212 ? 7.509 35.412 12.011 1.00 63.25 212 PRO A CA 1
ATOM 1666 C C . PRO A 1 212 ? 8.011 36.278 10.858 1.00 63.25 212 PRO A C 1
ATOM 1668 O O . PRO A 1 212 ? 9.112 36.074 10.350 1.00 63.25 212 PRO A O 1
ATOM 1671 N N . LYS A 1 213 ? 7.172 37.202 10.385 1.00 55.66 213 LYS A N 1
ATOM 1672 C CA . LYS A 1 213 ? 7.668 38.273 9.532 1.00 55.66 213 LYS A CA 1
ATOM 1673 C C . LYS A 1 213 ? 8.456 39.179 10.457 1.00 55.66 213 LYS A C 1
ATOM 1675 O O . LYS A 1 213 ? 7.874 39.834 11.319 1.00 55.66 213 LYS A O 1
ATOM 1680 N N . ASP A 1 214 ? 9.775 39.134 10.331 1.00 55.25 214 ASP A N 1
ATOM 1681 C CA . ASP A 1 214 ? 10.662 39.991 11.099 1.00 55.25 214 ASP A CA 1
ATOM 1682 C C . ASP A 1 214 ? 10.550 41.428 10.575 1.00 55.25 214 ASP A C 1
ATOM 1684 O O . ASP A 1 214 ? 11.401 41.906 9.826 1.00 55.25 214 ASP A O 1
ATOM 1688 N N . ASP A 1 215 ? 9.509 42.140 11.020 1.00 53.47 215 ASP A N 1
ATOM 1689 C CA . ASP A 1 215 ? 9.236 43.565 10.753 1.00 53.47 215 ASP A CA 1
ATOM 1690 C C . ASP A 1 215 ? 10.305 44.505 11.383 1.00 53.47 215 ASP A C 1
ATOM 1692 O O . ASP A 1 215 ? 10.012 45.625 11.803 1.00 53.47 215 ASP A O 1
ATOM 1696 N N . LYS A 1 216 ? 11.546 44.027 11.565 1.00 50.44 216 LYS A N 1
ATOM 1697 C CA . LYS A 1 216 ? 12.624 44.672 12.336 1.00 50.44 216 LYS A CA 1
ATOM 1698 C C . LYS A 1 216 ? 14.016 44.602 11.705 1.00 50.44 216 LYS A C 1
ATOM 1700 O O . LYS A 1 216 ? 14.949 45.144 12.293 1.00 50.44 216 LYS A O 1
ATOM 1705 N N . TYR A 1 217 ? 14.158 44.000 10.523 1.00 49.66 217 TYR A N 1
ATOM 1706 C CA . TYR A 1 217 ? 15.422 43.981 9.776 1.00 49.66 217 TYR A CA 1
ATOM 1707 C C . TYR A 1 217 ? 15.260 44.444 8.322 1.00 49.66 217 TYR A C 1
ATOM 1709 O O . TYR A 1 217 ? 15.848 43.873 7.404 1.00 49.66 217 TYR A O 1
ATOM 1717 N N . GLU A 1 218 ? 14.538 45.550 8.114 1.00 46.53 218 GLU A N 1
ATOM 1718 C CA . GLU A 1 218 ? 14.896 46.442 7.009 1.00 46.53 218 GLU A CA 1
ATOM 1719 C C . GLU A 1 218 ? 16.317 46.958 7.279 1.00 46.53 218 GLU A C 1
ATOM 1721 O O . GLU A 1 218 ? 16.535 47.851 8.102 1.00 46.53 218 GLU A O 1
ATOM 1726 N N . LEU A 1 219 ? 17.311 46.351 6.623 1.00 49.56 219 LEU A N 1
ATOM 1727 C CA . LEU A 1 219 ? 18.644 46.933 6.549 1.00 49.56 219 LEU A CA 1
ATOM 1728 C C . LEU A 1 219 ? 18.531 48.232 5.751 1.00 49.56 219 LEU A C 1
ATOM 1730 O O . LEU A 1 219 ? 18.442 48.210 4.525 1.00 49.56 219 LEU A O 1
ATOM 1734 N N . ASP A 1 220 ? 18.544 49.351 6.473 1.00 46.50 220 ASP A N 1
ATOM 1735 C CA . ASP A 1 220 ? 18.646 50.696 5.919 1.00 46.50 220 ASP A CA 1
ATOM 1736 C C . ASP A 1 220 ? 19.935 50.816 5.090 1.00 46.50 220 ASP A C 1
ATOM 1738 O O . ASP A 1 220 ? 21.031 51.084 5.598 1.00 46.50 220 ASP A O 1
ATOM 1742 N N . SER A 1 221 ? 19.793 50.582 3.786 1.00 50.59 221 SER A N 1
ATOM 1743 C CA . SER A 1 221 ? 20.883 50.578 2.813 1.00 50.59 221 SER A CA 1
ATOM 1744 C C . SER A 1 221 ? 21.501 51.963 2.602 1.00 50.59 221 SER A C 1
ATOM 1746 O O . SER A 1 221 ? 22.550 52.060 1.970 1.00 50.59 221 SER A O 1
ATOM 1748 N N . SER A 1 222 ? 20.924 53.024 3.183 1.00 47.03 222 SER A N 1
ATOM 1749 C CA . SER A 1 222 ? 21.491 54.376 3.155 1.00 47.03 222 SER A CA 1
ATOM 1750 C C . SER A 1 222 ? 22.636 54.596 4.156 1.00 47.03 222 SER A C 1
ATOM 1752 O O . SER A 1 222 ? 23.324 55.613 4.087 1.00 47.03 222 SER A O 1
ATOM 1754 N N . LYS A 1 223 ? 22.885 53.651 5.077 1.00 43.16 223 LYS A N 1
ATOM 1755 C CA . LYS A 1 223 ? 23.860 53.816 6.175 1.00 43.16 223 LYS A CA 1
ATOM 1756 C C . LYS A 1 223 ? 25.197 53.090 5.981 1.00 43.16 223 LYS A C 1
ATOM 1758 O O . LYS A 1 223 ? 25.992 52.998 6.917 1.00 43.16 223 LYS A O 1
ATOM 1763 N N . ALA A 1 224 ? 25.448 52.572 4.780 1.00 44.53 224 ALA A N 1
ATOM 1764 C CA . ALA A 1 224 ? 26.585 51.710 4.455 1.00 44.53 224 ALA A CA 1
ATOM 1765 C C . ALA A 1 224 ? 27.766 52.433 3.766 1.00 44.53 224 ALA A C 1
ATOM 1767 O O . ALA A 1 224 ? 28.411 51.851 2.899 1.00 44.53 224 ALA A O 1
ATOM 1768 N N . GLU A 1 225 ? 28.102 53.667 4.164 1.00 40.88 225 GLU A N 1
ATOM 1769 C CA . GLU A 1 225 ? 29.299 54.366 3.661 1.00 40.88 225 GLU A CA 1
ATOM 1770 C C . GLU A 1 225 ? 30.193 54.948 4.773 1.00 40.88 225 GLU A C 1
ATOM 1772 O O . GLU A 1 225 ? 29.738 55.395 5.825 1.00 40.88 225 GLU A O 1
ATOM 1777 N N . SER A 1 226 ? 31.503 54.981 4.495 1.00 46.50 226 SER A N 1
ATOM 1778 C CA . SER A 1 226 ? 32.579 55.602 5.293 1.00 46.50 226 SER A CA 1
ATOM 1779 C C . SER A 1 226 ? 32.929 54.984 6.666 1.00 46.50 226 SER A C 1
ATOM 1781 O O . SER A 1 226 ? 32.868 55.622 7.716 1.00 46.50 226 SER A O 1
ATOM 1783 N N . ARG A 1 227 ? 33.493 53.768 6.652 1.00 31.78 227 ARG A N 1
ATOM 1784 C CA . ARG A 1 227 ? 34.549 53.398 7.619 1.00 31.78 227 ARG A CA 1
ATOM 1785 C C . ARG A 1 227 ? 35.782 52.883 6.884 1.00 31.78 227 ARG A C 1
ATOM 1787 O O . ARG A 1 227 ? 35.823 51.742 6.435 1.00 31.78 227 ARG A O 1
ATOM 1794 N N . SER A 1 228 ? 36.772 53.759 6.743 1.00 39.38 228 SER A N 1
ATOM 1795 C CA . SER A 1 228 ? 38.082 53.454 6.172 1.00 39.38 228 SER A CA 1
ATOM 1796 C C . SER A 1 228 ? 38.832 52.419 7.019 1.00 39.38 228 SER A C 1
ATOM 1798 O O . SER A 1 228 ? 38.772 52.430 8.250 1.00 39.38 228 SER A O 1
ATOM 1800 N N . ARG A 1 229 ? 39.556 51.517 6.347 1.00 34.59 229 ARG A N 1
ATOM 1801 C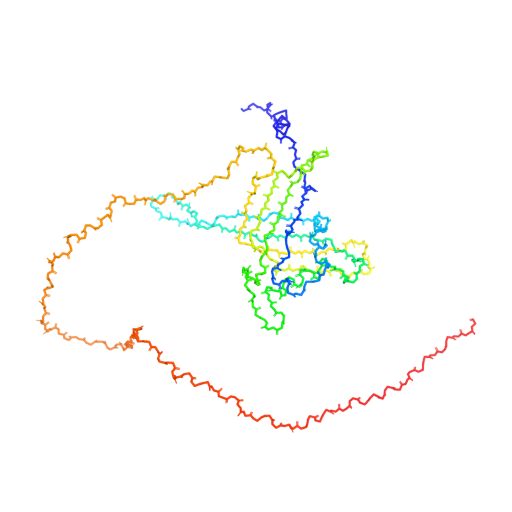 CA . ARG A 1 229 ? 40.497 50.591 6.992 1.00 34.59 229 ARG A CA 1
ATOM 1802 C C . ARG A 1 229 ? 41.703 51.375 7.535 1.00 34.59 229 ARG A C 1
ATOM 1804 O O . ARG A 1 229 ? 42.211 52.223 6.805 1.00 34.59 229 ARG A O 1
ATOM 1811 N N . PRO A 1 230 ? 42.190 51.091 8.754 1.00 34.12 230 PRO A N 1
ATOM 1812 C CA . PRO A 1 230 ? 43.508 51.539 9.183 1.00 34.12 230 PRO A CA 1
ATOM 1813 C C . PRO A 1 230 ? 44.594 50.624 8.595 1.00 34.12 230 PRO A C 1
ATOM 1815 O O . PRO A 1 230 ? 44.508 49.401 8.719 1.00 34.12 230 PRO A O 1
ATOM 1818 N N . ASP A 1 231 ? 45.618 51.219 7.986 1.00 37.12 231 ASP A N 1
ATOM 1819 C CA . ASP A 1 231 ? 46.848 50.519 7.602 1.00 37.12 231 ASP A CA 1
ATOM 1820 C C . ASP A 1 231 ? 47.711 50.206 8.833 1.00 37.12 231 ASP A C 1
ATOM 1822 O O . ASP A 1 231 ? 47.828 51.023 9.750 1.00 37.12 231 ASP A O 1
ATOM 1826 N N . SER A 1 232 ? 48.389 49.055 8.829 1.00 33.97 232 SER A N 1
ATOM 1827 C CA . SER A 1 232 ? 49.464 48.767 9.785 1.00 33.97 232 SER A CA 1
ATOM 1828 C C . SER A 1 232 ? 50.532 47.822 9.222 1.00 33.97 232 SER A C 1
ATOM 1830 O O . SER A 1 232 ? 50.542 46.613 9.442 1.00 33.97 232 SER A O 1
ATOM 1832 N N . SER A 1 233 ? 51.522 48.402 8.544 1.00 34.94 233 SER A N 1
ATOM 1833 C CA . SER A 1 233 ? 52.830 47.769 8.368 1.00 34.94 233 SER A CA 1
ATOM 1834 C C . SER A 1 233 ? 53.681 47.952 9.633 1.00 34.94 233 SER A C 1
ATOM 1836 O O . SER A 1 233 ? 54.067 49.081 9.932 1.00 34.94 233 SER A O 1
ATOM 1838 N N . THR A 1 234 ? 54.033 46.881 10.353 1.00 34.38 234 THR A N 1
ATOM 1839 C CA . THR A 1 234 ? 55.232 46.808 11.225 1.00 34.38 234 THR A CA 1
ATOM 1840 C C . THR A 1 234 ? 55.572 45.342 11.522 1.00 34.38 234 THR A C 1
ATOM 1842 O O . THR A 1 234 ? 54.725 44.588 11.988 1.00 34.38 234 THR A O 1
ATOM 1845 N N . THR A 1 235 ? 56.821 44.940 11.275 1.00 33.75 235 THR A N 1
ATOM 1846 C CA . THR A 1 235 ? 57.338 43.572 11.474 1.00 33.75 235 THR A CA 1
ATOM 1847 C C . THR A 1 235 ? 58.217 43.435 12.719 1.00 33.75 235 THR A C 1
ATOM 1849 O O . THR A 1 235 ? 59.320 43.976 12.724 1.00 33.75 235 THR A O 1
ATOM 1852 N N . VAL A 1 236 ? 57.768 42.628 13.695 1.00 31.12 236 VAL A N 1
ATOM 1853 C CA . VAL A 1 236 ? 58.538 41.839 14.697 1.00 31.12 236 VAL A CA 1
ATOM 1854 C C . VAL A 1 236 ? 57.615 40.675 15.138 1.00 31.12 236 VAL A C 1
ATOM 1856 O O . VAL A 1 236 ? 56.425 40.917 15.307 1.00 31.12 236 VAL A O 1
ATOM 1859 N N . GLY A 1 237 ? 58.026 39.415 15.331 1.00 27.17 237 GLY A N 1
ATOM 1860 C CA . GLY A 1 237 ? 59.330 38.763 15.148 1.00 27.17 237 GLY A CA 1
ATOM 1861 C C . GLY A 1 237 ? 59.194 37.222 15.102 1.00 27.17 237 GLY A C 1
ATOM 1862 O O . GLY A 1 237 ? 58.092 36.704 14.950 1.00 27.17 237 GLY A O 1
ATOM 1863 N N . ALA A 1 238 ? 60.309 36.491 15.190 1.00 29.17 238 ALA A N 1
ATOM 1864 C CA . ALA A 1 238 ? 60.382 35.032 15.005 1.00 29.17 238 ALA A CA 1
ATOM 1865 C C . ALA A 1 238 ? 59.992 34.171 16.229 1.00 29.17 238 ALA A C 1
ATOM 1867 O O . ALA A 1 238 ? 60.459 34.452 17.326 1.00 29.17 238 ALA A O 1
ATOM 1868 N N . GLU A 1 239 ? 59.316 33.034 15.990 1.00 27.62 239 GLU A N 1
ATOM 1869 C CA . GLU A 1 239 ? 59.851 31.683 16.285 1.00 27.62 239 GLU A CA 1
ATOM 1870 C C . GLU A 1 239 ? 59.161 30.606 15.399 1.00 27.62 239 GLU A C 1
ATOM 1872 O O . GLU A 1 239 ? 58.118 30.863 14.798 1.00 27.62 239 GLU A O 1
ATOM 1877 N N . LYS A 1 240 ? 59.789 29.433 15.221 1.00 31.47 240 LYS A N 1
ATOM 1878 C CA . LYS A 1 240 ? 59.421 28.391 14.238 1.00 31.47 240 LYS A CA 1
ATOM 1879 C C . LYS A 1 240 ? 58.316 27.431 14.706 1.00 31.47 240 LYS A C 1
ATOM 1881 O O . LYS A 1 240 ? 58.417 26.880 15.795 1.00 31.47 240 LYS A O 1
ATOM 1886 N N . ALA A 1 241 ? 57.446 27.031 13.773 1.00 31.73 241 ALA A N 1
ATOM 1887 C CA . ALA A 1 241 ? 56.979 25.642 13.643 1.00 31.73 241 ALA A CA 1
ATOM 1888 C C . ALA A 1 241 ? 56.504 25.366 12.200 1.00 31.73 241 ALA A C 1
ATOM 1890 O O . ALA A 1 241 ? 55.517 25.942 11.747 1.00 31.73 241 ALA A O 1
ATOM 1891 N N . GLU A 1 242 ? 57.199 24.492 11.468 1.00 35.09 242 GLU A N 1
ATOM 1892 C CA . GLU A 1 242 ? 56.769 24.042 10.137 1.00 35.09 242 GLU A CA 1
ATOM 1893 C C . GLU A 1 242 ? 55.701 22.947 10.262 1.00 35.09 242 GLU A C 1
ATOM 1895 O O . GLU A 1 242 ? 55.988 21.843 10.719 1.00 35.09 242 GLU A O 1
ATOM 1900 N N . ILE A 1 243 ? 54.484 23.223 9.789 1.00 34.88 243 ILE A N 1
ATOM 1901 C CA . ILE A 1 243 ? 53.526 22.189 9.378 1.00 34.88 243 ILE A CA 1
ATOM 1902 C C . ILE A 1 243 ? 53.017 22.594 7.996 1.00 34.88 243 ILE A C 1
ATOM 1904 O O . ILE A 1 243 ? 52.277 23.566 7.854 1.00 34.88 243 ILE A O 1
ATOM 1908 N N . GLY A 1 244 ? 53.461 21.875 6.964 1.00 33.50 244 GLY A N 1
ATOM 1909 C CA . GLY A 1 244 ? 53.113 22.165 5.575 1.00 33.50 244 GLY A CA 1
ATOM 1910 C C . GLY A 1 244 ? 51.646 21.862 5.282 1.00 33.50 244 GLY A C 1
ATOM 1911 O O . GLY A 1 244 ? 51.292 20.719 5.008 1.00 33.50 244 GLY A O 1
ATOM 1912 N N . ILE A 1 245 ? 50.799 22.891 5.310 1.00 38.06 245 ILE A N 1
ATOM 1913 C CA . ILE A 1 245 ? 49.423 22.819 4.812 1.00 38.06 245 ILE A CA 1
ATOM 1914 C C . ILE A 1 245 ? 49.467 23.139 3.308 1.00 38.06 245 ILE A C 1
ATOM 1916 O O . ILE A 1 245 ? 49.846 24.260 2.958 1.00 38.06 245 ILE A O 1
ATOM 1920 N N . PRO A 1 246 ? 49.103 22.212 2.401 1.00 41.06 246 PRO A N 1
ATOM 1921 C CA . PRO A 1 246 ? 49.006 22.536 0.983 1.00 41.06 246 PRO A CA 1
ATOM 1922 C C . PRO A 1 246 ? 47.904 23.580 0.763 1.00 41.06 246 PRO A C 1
ATOM 1924 O O . PRO A 1 246 ? 46.838 23.517 1.383 1.00 41.06 246 PRO A O 1
ATOM 1927 N N . ALA A 1 247 ? 48.163 24.545 -0.120 1.00 47.91 247 ALA A N 1
ATOM 1928 C CA . ALA A 1 247 ? 47.184 25.565 -0.475 1.00 47.91 247 ALA A CA 1
ATOM 1929 C C . ALA A 1 247 ? 45.890 24.911 -0.986 1.00 47.91 247 ALA A C 1
ATOM 1931 O O . ALA A 1 247 ? 45.929 23.970 -1.782 1.00 47.91 247 ALA A O 1
ATOM 1932 N N . ARG A 1 248 ? 44.734 25.410 -0.529 1.00 43.25 248 ARG A N 1
ATOM 1933 C CA . ARG A 1 248 ? 43.440 24.986 -1.078 1.00 43.25 248 ARG A CA 1
ATOM 1934 C C . ARG A 1 248 ? 43.385 25.396 -2.557 1.00 43.25 248 ARG A C 1
ATOM 1936 O O . ARG A 1 248 ? 43.701 26.554 -2.832 1.00 43.25 248 ARG A O 1
ATOM 1943 N N . PRO A 1 249 ? 42.984 24.507 -3.483 1.00 43.69 249 PRO A N 1
ATOM 1944 C CA . PRO A 1 249 ? 42.776 24.901 -4.870 1.00 43.69 249 PRO A CA 1
ATOM 1945 C C . PRO A 1 249 ? 41.657 25.945 -4.949 1.00 43.69 249 PRO A C 1
ATOM 1947 O O . PRO A 1 249 ? 40.645 25.839 -4.249 1.00 43.69 249 PRO A O 1
ATOM 1950 N N . ASP A 1 250 ? 41.875 26.959 -5.781 1.00 47.44 250 ASP A N 1
ATOM 1951 C CA . ASP A 1 250 ? 40.894 27.997 -6.078 1.00 47.44 250 ASP A CA 1
ATOM 1952 C C . ASP A 1 250 ? 39.827 27.431 -7.028 1.00 47.44 250 ASP A C 1
ATOM 1954 O O . ASP A 1 250 ? 40.146 26.769 -8.014 1.00 47.44 250 ASP A O 1
ATOM 1958 N N . TRP A 1 251 ? 38.554 27.664 -6.713 1.00 46.88 251 TRP A N 1
ATOM 1959 C CA . TRP A 1 251 ? 37.406 27.111 -7.442 1.00 46.88 251 TRP A CA 1
ATOM 1960 C C . TRP A 1 251 ? 36.790 28.106 -8.437 1.00 46.88 251 TRP A C 1
ATOM 1962 O O . TRP A 1 251 ? 35.676 27.889 -8.913 1.00 46.88 251 TRP A O 1
ATOM 1972 N N . THR A 1 252 ? 37.484 29.207 -8.744 1.00 48.72 252 THR A N 1
ATOM 1973 C CA . THR A 1 252 ? 36.976 30.263 -9.637 1.00 48.72 252 THR A CA 1
ATOM 1974 C C . THR A 1 252 ? 37.400 30.146 -11.108 1.00 48.72 252 THR A C 1
ATOM 1976 O O . THR A 1 252 ? 36.954 30.955 -11.922 1.00 48.72 252 THR A O 1
ATOM 1979 N N . GLU A 1 253 ? 38.163 29.116 -11.500 1.00 46.03 253 GLU A N 1
ATOM 1980 C CA . GLU A 1 253 ? 38.487 28.854 -12.913 1.00 46.03 253 GLU A CA 1
ATOM 1981 C C . GLU A 1 253 ? 37.580 27.776 -13.551 1.00 46.03 253 GLU A C 1
ATOM 1983 O O . GLU A 1 253 ? 37.471 26.664 -13.026 1.00 46.03 253 GLU A O 1
ATOM 1988 N N . PRO A 1 254 ? 36.942 28.046 -14.710 1.00 48.22 254 PRO A N 1
ATOM 1989 C CA . PRO A 1 254 ? 36.191 27.035 -15.446 1.00 48.22 254 PRO A CA 1
ATOM 1990 C C . PRO A 1 254 ? 37.139 26.069 -16.173 1.00 48.22 254 PRO A C 1
ATOM 1992 O O . PRO A 1 254 ? 37.923 26.471 -17.036 1.00 48.22 254 PRO A O 1
ATOM 1995 N N . VAL A 1 255 ? 37.023 24.774 -15.867 1.00 46.22 255 VAL A N 1
ATOM 1996 C CA . VAL A 1 255 ? 37.796 23.705 -16.520 1.00 46.22 255 VAL A CA 1
ATOM 1997 C C . VAL A 1 255 ? 37.520 23.700 -18.029 1.00 46.22 255 VAL A C 1
ATOM 1999 O O . VAL A 1 255 ? 36.376 23.551 -18.464 1.00 46.22 255 VAL A O 1
ATOM 2002 N N . LYS A 1 256 ? 38.573 23.848 -18.843 1.00 40.19 256 LYS A N 1
ATOM 2003 C CA . LYS A 1 256 ? 38.473 23.778 -20.309 1.00 40.19 256 LYS A CA 1
ATOM 2004 C C . LYS A 1 256 ? 38.147 22.350 -20.752 1.00 40.19 256 LYS A C 1
ATOM 2006 O O . LYS A 1 256 ? 38.727 21.389 -20.259 1.00 40.19 256 LYS A O 1
ATOM 2011 N N . ALA A 1 257 ? 37.252 22.213 -21.727 1.00 46.16 257 ALA A N 1
ATOM 2012 C CA . ALA A 1 257 ? 36.662 20.933 -22.136 1.00 46.16 257 ALA A CA 1
ATOM 2013 C C . ALA A 1 257 ? 37.599 19.970 -22.910 1.00 46.16 257 ALA A C 1
ATOM 2015 O O . ALA A 1 257 ? 37.121 19.009 -23.509 1.00 46.16 257 ALA A O 1
ATOM 2016 N N . GLU A 1 258 ? 38.912 20.212 -22.923 1.00 46.22 258 GLU A N 1
ATOM 2017 C CA . GLU A 1 258 ? 39.868 19.567 -23.841 1.00 46.22 258 GLU A CA 1
ATOM 2018 C C . GLU A 1 258 ? 40.761 18.495 -23.178 1.00 46.22 258 GLU A C 1
ATOM 2020 O O . GLU A 1 258 ? 41.493 17.805 -23.881 1.00 46.22 258 GLU A O 1
ATOM 2025 N N . GLU A 1 259 ? 40.667 18.279 -21.857 1.00 43.78 259 GLU A N 1
ATOM 2026 C CA . GLU A 1 259 ? 41.490 17.286 -21.129 1.00 43.78 259 GLU A CA 1
ATOM 2027 C C . GLU A 1 259 ? 40.806 15.937 -20.823 1.00 43.78 259 GLU A C 1
ATOM 2029 O O . GLU A 1 259 ? 41.413 15.051 -20.220 1.00 43.78 259 GLU A O 1
ATOM 2034 N N . PHE A 1 260 ? 39.581 15.695 -21.304 1.00 35.94 260 PHE A N 1
ATOM 2035 C CA . PHE A 1 260 ? 38.952 14.365 -21.222 1.00 35.94 260 PHE A CA 1
ATOM 2036 C C . PHE A 1 260 ? 39.450 13.407 -22.320 1.00 35.94 260 PHE A C 1
ATOM 2038 O O . PHE A 1 260 ? 38.689 12.944 -23.175 1.00 35.94 260 PHE A O 1
ATOM 2045 N N . VAL A 1 261 ? 40.734 13.041 -22.256 1.00 42.25 261 VAL A N 1
ATOM 2046 C CA . VAL A 1 261 ? 41.276 11.906 -23.018 1.00 42.25 261 VAL A CA 1
ATOM 2047 C C . VAL A 1 261 ? 40.698 10.612 -22.442 1.00 42.25 261 VAL A C 1
ATOM 2049 O O . VAL A 1 261 ? 41.168 10.082 -21.436 1.00 42.25 261 VAL A O 1
ATOM 2052 N N . ARG A 1 262 ? 39.650 10.085 -23.082 1.00 43.16 262 ARG A N 1
ATOM 2053 C CA . ARG A 1 262 ? 39.115 8.754 -22.762 1.00 43.16 262 ARG A CA 1
ATOM 2054 C C . ARG A 1 262 ? 40.167 7.689 -23.112 1.00 43.16 262 ARG A C 1
ATOM 2056 O O . ARG A 1 262 ? 40.674 7.723 -24.234 1.00 43.16 262 ARG A O 1
ATOM 2063 N N . PRO A 1 263 ? 40.460 6.712 -22.233 1.00 36.12 263 PRO A N 1
ATOM 2064 C CA . PRO A 1 263 ? 41.271 5.561 -22.611 1.00 36.12 263 PRO A CA 1
ATOM 2065 C C . PRO A 1 263 ? 40.577 4.791 -23.741 1.00 36.12 263 PRO A C 1
ATOM 2067 O O . PRO A 1 263 ? 39.458 4.304 -23.568 1.00 36.12 263 PRO A O 1
ATOM 2070 N N . ASN A 1 264 ? 41.223 4.696 -24.904 1.00 38.44 264 ASN A N 1
ATOM 2071 C CA . ASN A 1 264 ? 40.695 3.932 -26.028 1.00 38.44 264 ASN A CA 1
ATOM 2072 C C . ASN A 1 264 ? 40.938 2.435 -25.778 1.00 38.44 264 ASN A C 1
ATOM 2074 O O . ASN A 1 264 ? 42.086 1.995 -25.781 1.00 38.44 264 ASN A O 1
ATOM 2078 N N . TYR A 1 265 ? 39.879 1.654 -25.548 1.00 38.81 265 TYR A N 1
ATOM 2079 C CA . TYR A 1 265 ? 39.973 0.222 -25.227 1.00 38.81 265 TYR A CA 1
ATOM 2080 C C . TYR A 1 265 ? 39.952 -0.687 -26.471 1.00 38.81 265 TYR A C 1
ATOM 2082 O O . TYR A 1 265 ? 39.469 -1.816 -26.426 1.00 38.81 265 TYR A O 1
ATOM 2090 N N . GLU A 1 266 ? 40.518 -0.229 -27.588 1.00 43.88 266 GLU A N 1
ATOM 2091 C CA . GLU A 1 266 ? 40.774 -1.094 -28.740 1.00 43.88 266 GLU A CA 1
ATOM 2092 C C . GLU A 1 266 ? 42.105 -1.839 -28.589 1.00 43.88 266 GLU A C 1
ATOM 2094 O O . GLU A 1 266 ? 43.149 -1.416 -29.087 1.00 43.88 266 GLU A O 1
ATOM 2099 N N . SER A 1 267 ? 42.062 -3.010 -27.948 1.00 37.59 267 SER A N 1
ATOM 2100 C CA . SER A 1 267 ? 43.077 -4.040 -28.176 1.00 37.59 267 SER A CA 1
ATOM 2101 C C . SER A 1 267 ? 42.534 -5.471 -28.072 1.00 37.59 267 SER A C 1
ATOM 2103 O O . SER A 1 267 ? 42.122 -5.968 -27.030 1.00 37.59 267 SER A O 1
ATOM 2105 N N . THR A 1 268 ? 42.623 -6.163 -29.210 1.00 40.09 268 THR A N 1
ATOM 2106 C CA . THR A 1 268 ? 42.932 -7.599 -29.309 1.00 40.09 268 THR A CA 1
ATOM 2107 C C . THR A 1 268 ? 42.103 -8.587 -28.478 1.00 40.09 268 THR A C 1
ATOM 2109 O O . THR A 1 268 ? 42.591 -9.152 -27.502 1.00 40.09 268 THR A O 1
ATOM 2112 N N . VAL A 1 269 ? 40.949 -8.991 -29.016 1.00 36.38 269 VAL A N 1
ATOM 2113 C CA . VAL A 1 269 ? 40.527 -10.399 -28.920 1.00 36.38 269 VAL A CA 1
ATOM 2114 C C . VAL A 1 269 ? 40.839 -11.067 -30.257 1.00 36.38 269 VAL A C 1
ATOM 2116 O O . VAL A 1 269 ? 40.054 -11.003 -31.202 1.00 36.38 269 VAL A O 1
ATOM 2119 N N . LYS A 1 270 ? 42.013 -11.704 -30.357 1.00 35.84 270 LYS A N 1
ATOM 2120 C CA . LYS A 1 270 ? 42.205 -12.736 -31.382 1.00 35.84 270 LYS A CA 1
ATOM 2121 C C . LYS A 1 270 ? 41.274 -13.893 -31.037 1.00 35.84 270 LYS A C 1
ATOM 2123 O O . LYS A 1 270 ? 41.233 -14.324 -29.887 1.00 35.84 270 LYS A O 1
ATOM 2128 N N . ALA A 1 271 ? 40.552 -14.399 -32.029 1.00 42.34 271 ALA A N 1
ATOM 2129 C CA . ALA A 1 271 ? 39.803 -15.634 -31.884 1.00 42.34 271 ALA A CA 1
ATOM 2130 C C . ALA A 1 271 ? 40.790 -16.807 -31.784 1.00 42.34 271 ALA A C 1
ATOM 2132 O O . ALA A 1 271 ? 41.221 -17.340 -32.804 1.00 42.34 271 ALA A O 1
ATOM 2133 N N . GLU A 1 272 ? 41.162 -17.186 -30.560 1.00 36.19 272 GLU A N 1
ATOM 2134 C CA . GLU A 1 272 ? 41.787 -18.480 -30.299 1.00 36.19 272 GLU A CA 1
ATOM 2135 C C . GLU A 1 272 ? 40.727 -19.507 -29.893 1.00 36.19 272 GLU A C 1
ATOM 2137 O O . GLU A 1 272 ? 39.810 -19.269 -29.104 1.00 36.19 272 GLU A O 1
ATOM 2142 N N . GLU A 1 273 ? 40.834 -20.646 -30.558 1.00 38.25 273 GLU A N 1
ATOM 2143 C CA . GLU A 1 273 ? 39.829 -21.680 -30.708 1.00 38.25 273 GLU A CA 1
ATOM 2144 C C . GLU A 1 273 ? 39.538 -22.394 -29.379 1.00 38.25 273 GLU A C 1
ATOM 2146 O O . GLU A 1 273 ? 40.349 -23.164 -28.861 1.00 38.25 273 GLU A O 1
ATOM 2151 N N . SER A 1 274 ? 38.344 -22.165 -28.819 1.00 37.03 274 SER A N 1
ATOM 2152 C CA . SER A 1 274 ? 37.867 -22.899 -27.644 1.00 37.03 274 SER A CA 1
ATOM 2153 C C . SER A 1 274 ? 37.602 -24.361 -28.014 1.00 37.03 274 SER A C 1
ATOM 2155 O O . SER A 1 274 ? 36.501 -24.733 -28.429 1.00 37.03 274 SER A O 1
ATOM 2157 N N . THR A 1 275 ? 38.615 -25.207 -27.825 1.00 42.44 275 THR A N 1
ATOM 2158 C CA . THR A 1 275 ? 38.511 -26.669 -27.907 1.00 42.44 275 THR A CA 1
ATOM 2159 C C . THR A 1 275 ? 37.670 -27.210 -26.749 1.00 42.44 275 THR A C 1
ATOM 2161 O O . THR A 1 275 ? 38.160 -27.764 -25.767 1.00 42.44 275 THR A O 1
ATOM 2164 N N . ARG A 1 276 ? 36.347 -27.052 -26.858 1.00 41.09 276 ARG A N 1
ATOM 2165 C CA . ARG A 1 276 ? 35.390 -27.695 -25.953 1.00 41.09 276 ARG A CA 1
ATOM 2166 C C . ARG A 1 276 ? 35.511 -29.218 -26.096 1.00 41.09 276 ARG A C 1
ATOM 2168 O O . ARG A 1 276 ? 35.317 -29.719 -27.206 1.00 41.09 276 ARG A O 1
ATOM 2175 N N . PRO A 1 277 ? 35.749 -29.986 -25.017 1.00 37.59 277 PRO A N 1
ATOM 2176 C CA . PRO A 1 277 ? 35.622 -31.433 -25.087 1.00 37.59 277 PRO A CA 1
ATOM 2177 C C . PRO A 1 277 ? 34.155 -31.783 -25.358 1.00 37.59 277 PRO A C 1
ATOM 2179 O O . PRO A 1 277 ? 33.260 -31.442 -24.583 1.00 37.59 277 PRO A O 1
ATOM 2182 N N . ALA A 1 278 ? 33.896 -32.455 -26.479 1.00 41.50 278 ALA A N 1
ATOM 2183 C CA . ALA A 1 278 ? 32.555 -32.903 -26.822 1.00 41.50 278 ALA A CA 1
ATOM 2184 C C . ALA A 1 278 ? 32.078 -33.949 -25.802 1.00 41.50 278 ALA A C 1
ATOM 2186 O O . ALA A 1 278 ? 32.642 -35.043 -25.716 1.00 41.50 278 ALA A O 1
ATOM 2187 N N . PHE A 1 279 ? 31.008 -33.641 -25.062 1.00 38.25 279 PHE A N 1
ATOM 2188 C CA . PHE A 1 279 ? 30.306 -34.633 -24.249 1.00 38.25 279 PHE A CA 1
ATOM 2189 C C . PHE A 1 279 ? 29.672 -35.675 -25.174 1.00 38.25 279 PHE A C 1
ATOM 2191 O O . PHE A 1 279 ? 28.596 -35.488 -25.739 1.00 38.25 279 PHE A O 1
ATOM 2198 N N . ARG A 1 280 ? 30.392 -36.781 -25.365 1.00 37.34 280 ARG A N 1
ATOM 2199 C CA . ARG A 1 280 ? 29.992 -37.883 -26.232 1.00 37.34 280 ARG A CA 1
ATOM 2200 C C . ARG A 1 280 ? 28.893 -38.688 -25.544 1.00 37.34 280 ARG A C 1
ATOM 2202 O O . ARG A 1 280 ? 29.173 -39.508 -24.674 1.00 37.34 280 ARG A O 1
ATOM 2209 N N . THR A 1 281 ? 27.644 -38.472 -25.946 1.00 46.34 281 THR A N 1
ATOM 2210 C CA . THR A 1 281 ? 26.480 -39.192 -25.416 1.00 46.34 281 THR A CA 1
ATOM 2211 C C . THR A 1 281 ? 26.532 -40.677 -25.795 1.00 46.34 281 THR A C 1
ATOM 2213 O O . THR A 1 281 ? 25.982 -41.100 -26.806 1.00 46.34 281 THR A O 1
ATOM 2216 N N . THR A 1 282 ? 27.192 -41.498 -24.976 1.00 47.50 282 THR A N 1
ATOM 2217 C CA . THR A 1 282 ? 27.174 -42.969 -25.076 1.00 47.50 282 THR A CA 1
ATOM 2218 C C . THR A 1 282 ? 26.359 -43.595 -23.948 1.00 47.50 282 THR A C 1
ATOM 2220 O O . THR A 1 282 ? 26.790 -44.546 -23.295 1.00 47.50 282 THR A O 1
ATOM 2223 N N . ALA A 1 283 ? 25.153 -43.069 -23.727 1.00 43.53 283 ALA A N 1
ATOM 2224 C CA . ALA A 1 283 ? 24.144 -43.739 -22.920 1.00 43.53 283 ALA A CA 1
ATOM 2225 C C . ALA A 1 283 ? 23.622 -44.962 -23.694 1.00 43.53 283 ALA A C 1
ATOM 2227 O O . ALA A 1 283 ? 22.835 -44.833 -24.631 1.00 43.53 283 ALA A O 1
ATOM 2228 N N . LYS A 1 284 ? 24.076 -46.167 -23.323 1.00 49.72 284 LYS A N 1
ATOM 2229 C CA . LYS A 1 284 ? 23.429 -47.407 -23.777 1.00 49.72 284 LYS A CA 1
ATOM 2230 C C . LYS A 1 284 ? 21.991 -47.425 -23.233 1.00 49.72 284 LYS A C 1
ATOM 2232 O O . LYS A 1 284 ? 21.821 -47.153 -22.044 1.00 49.72 284 LYS A O 1
ATOM 2237 N N . PRO A 1 285 ? 20.971 -47.776 -24.036 1.00 47.81 285 PRO A N 1
ATOM 2238 C CA . PRO A 1 285 ? 19.609 -47.881 -23.532 1.00 47.81 285 PRO A CA 1
ATOM 2239 C C . PRO A 1 285 ? 19.524 -48.997 -22.485 1.00 47.81 285 PRO A C 1
ATOM 2241 O O . PRO A 1 285 ? 19.833 -50.159 -22.765 1.00 47.81 285 PRO A O 1
ATOM 2244 N N . ILE A 1 286 ? 19.098 -48.639 -21.274 1.00 51.00 286 ILE A N 1
ATOM 2245 C CA . ILE A 1 286 ? 18.785 -49.600 -20.216 1.00 51.00 286 ILE A CA 1
ATOM 2246 C C . ILE A 1 286 ? 17.519 -50.348 -20.646 1.00 51.00 286 ILE A C 1
ATOM 2248 O O . ILE A 1 286 ? 16.468 -49.741 -20.847 1.00 51.00 286 ILE A O 1
ATOM 2252 N N . LYS A 1 287 ? 17.613 -51.673 -20.807 1.00 51.12 287 LYS A N 1
ATOM 2253 C CA . LYS A 1 287 ? 16.436 -52.514 -21.055 1.00 51.12 287 LYS A CA 1
ATOM 2254 C C . LYS A 1 287 ? 15.571 -52.545 -19.797 1.00 51.12 287 LYS A C 1
ATOM 2256 O O . LYS A 1 287 ? 15.962 -53.152 -18.804 1.00 51.12 287 LYS A O 1
ATOM 2261 N N . VAL A 1 288 ? 14.390 -51.941 -19.870 1.00 64.31 288 VAL A N 1
ATOM 2262 C CA . VAL A 1 288 ? 13.338 -52.122 -18.863 1.00 64.31 288 VAL A CA 1
ATOM 2263 C C . VAL A 1 288 ? 12.847 -53.577 -18.940 1.00 64.31 288 VAL A C 1
ATOM 2265 O O . VAL A 1 288 ? 12.500 -54.027 -20.038 1.00 64.31 288 VAL A O 1
ATOM 2268 N N . PRO A 1 289 ? 12.837 -54.346 -17.835 1.00 58.91 289 PRO A N 1
ATOM 2269 C CA . PRO A 1 289 ? 12.268 -55.688 -17.834 1.00 58.91 289 PRO A CA 1
ATOM 2270 C C . PRO A 1 289 ? 10.748 -55.622 -18.027 1.00 58.91 289 PRO A C 1
ATOM 2272 O O . PRO A 1 289 ? 10.065 -54.772 -17.458 1.00 58.91 289 PRO A O 1
ATOM 2275 N N . LYS A 1 290 ? 10.219 -56.527 -18.853 1.00 63.84 290 LYS A N 1
ATOM 2276 C CA . LYS A 1 290 ? 8.781 -56.646 -19.120 1.00 63.84 290 LYS A CA 1
ATOM 2277 C C . LYS A 1 290 ? 8.069 -57.144 -17.847 1.00 63.84 290 LYS A C 1
ATOM 2279 O O . LYS A 1 290 ? 8.606 -58.060 -17.221 1.00 63.84 290 LYS A O 1
ATOM 2284 N N . PRO A 1 291 ? 6.901 -56.595 -17.459 1.00 59.50 291 PRO A N 1
ATOM 2285 C CA . PRO A 1 291 ? 6.142 -57.132 -16.332 1.00 59.50 291 PRO A CA 1
ATOM 2286 C C . PRO A 1 291 ? 5.733 -58.591 -16.603 1.00 59.50 291 PRO A C 1
ATOM 2288 O O . PRO A 1 291 ? 5.506 -58.941 -17.769 1.00 59.50 291 PRO A O 1
ATOM 2291 N N . PRO A 1 292 ? 5.656 -59.443 -15.564 1.00 61.03 292 PRO A N 1
ATOM 2292 C CA . PRO A 1 292 ? 5.187 -60.812 -15.717 1.00 61.03 292 PRO A CA 1
ATOM 2293 C C . PRO A 1 292 ? 3.729 -60.818 -16.182 1.00 61.03 292 PRO A C 1
ATOM 2295 O O . PRO A 1 292 ? 2.902 -60.055 -15.686 1.00 61.03 292 PRO A O 1
ATOM 2298 N N . SER A 1 293 ? 3.435 -61.675 -17.155 1.00 57.00 293 SER A N 1
ATOM 2299 C CA . SER A 1 293 ? 2.073 -62.055 -17.510 1.00 57.00 293 SER A CA 1
ATOM 2300 C C . SER A 1 293 ? 1.688 -63.278 -16.687 1.00 57.00 293 SER A C 1
ATOM 2302 O O . SER A 1 293 ? 2.191 -64.362 -16.990 1.00 57.00 293 SER A O 1
ATOM 2304 N N . ASP A 1 294 ? 0.912 -63.047 -15.629 1.00 54.03 294 ASP A N 1
ATOM 2305 C CA . ASP A 1 294 ? -0.255 -63.823 -15.158 1.00 54.03 294 ASP A CA 1
ATOM 2306 C C . ASP A 1 294 ? -0.655 -63.344 -13.745 1.00 54.03 294 ASP A C 1
ATOM 2308 O O . ASP A 1 294 ? 0.246 -63.228 -12.879 1.00 54.03 294 ASP A O 1
#

Foldseek 3Di:
DDCPCPPCVVVVVQVVVVHDADQQQKFKAFPDAQLLCPVPPDPCVVVLRVCRRPFFPHKDQWDKDFDWDWDDDPDDIDTDTDDIDTDWIKTKGFQDQDPDPPGSSNVVSQVVLVCLQQPPPPRDGHDCDDNNHSFTKMKMFGWDPDPPDTFTPKIKIFGRKHWPDKADWDDDPPDPDGTMIMTIIDGDDMDIDPPGDPDPPDDDPPPPPPDPPCPPPPPPPVPPDDDDDDDDDDDDDDDDDDDDDDDDDDPPDDDDPPPPPDPDPDDDDDDDDDPDDDPPPPPDDDDDDDDDDD

Radius of gyration: 34.33 Å; chains: 1; bounding box: 88×119×72 Å

Sequence (294 aa):
MNINQTLNGFTGYLSSQGGVAHLNRFLVEIPALPNSMLKNPDPSYKNVIRGLQFTARSANLPSKTISTSEVGAAGPEQKYPYMDVYEDLTVTILATKGKNFPHLPERLFFEDWISTVVSNGNMLIGFSDGDDGYGVPLTLSVLSDQRGSPARLVQYQFDRSYPIGIGAMEFSHDSEELMTFEVTFSYDKWYRNSKSGENTNNPIPEYVAKWPKDDKYELDSSKAESRSRPDSSTTVGAEKAEIGIPARPDWTEPVKAEEFVRPNYESTVKAEESTRPAFRTTAKPIKVPKPPSD

Secondary structure (DSSP, 8-state):
--GGGSSHHHHHHHHHTTS---TT-EEEE--S--GGGGGS--TTHHHHHHHHHHHEEEEEPPPEEEEEEEE--SSS-EEEEEEEEEPPEEEEEEPP--SSSSSSHHHHHHHHHHHHHB-TTT--B--SSSTT---EEEEEEEEP--TT---EEEEEEEEEEEEEEE------SS--SPPEEEEEEE-SEEEEE--SSS-TT-------------TT----GGG----PPPP-------------PPPPPPS-SPPPTT-----------------PPP-----PPP-PPPPP--